Protein AF-A0A172M4H2-F1 (afdb_monomer)

Organism: Guillardia theta (NCBI:txid55529)

Mean predicted aligned error: 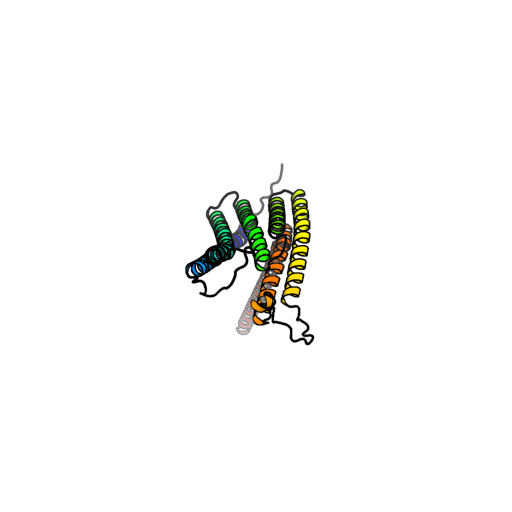14.87 Å

Structure (mmCIF, N/CA/C/O backbone):
data_AF-A0A172M4H2-F1
#
_entry.id   AF-A0A172M4H2-F1
#
loop_
_atom_site.group_PDB
_atom_site.id
_atom_site.type_symbol
_atom_site.label_atom_id
_atom_site.label_alt_id
_atom_site.label_comp_id
_atom_site.label_asym_id
_atom_site.label_entity_id
_atom_site.label_seq_id
_atom_site.pdbx_PDB_ins_c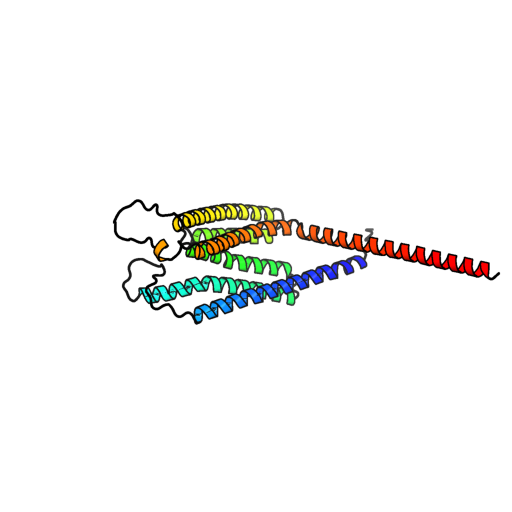ode
_atom_site.Cartn_x
_atom_site.Cartn_y
_atom_site.Cartn_z
_atom_site.occupancy
_atom_site.B_iso_or_equiv
_atom_site.auth_seq_id
_atom_site.auth_comp_id
_atom_site.auth_asym_id
_atom_sit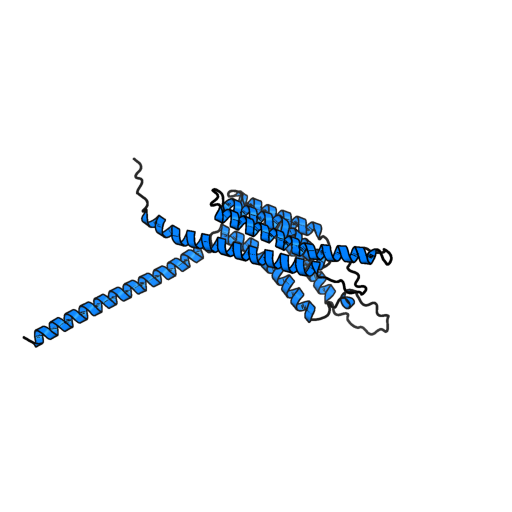e.auth_atom_id
_atom_site.pdbx_PDB_model_num
ATOM 1 N N . MET A 1 1 ? 15.667 17.097 -47.907 1.00 36.94 1 MET A N 1
ATOM 2 C CA . MET A 1 1 ? 16.831 16.235 -47.623 1.00 36.94 1 MET A CA 1
ATOM 3 C C . MET A 1 1 ? 17.040 16.240 -46.122 1.00 36.94 1 MET A C 1
ATOM 5 O O . MET A 1 1 ? 17.634 17.166 -45.594 1.00 36.94 1 MET A O 1
ATOM 9 N N . THR A 1 2 ? 16.422 15.289 -45.430 1.00 32.88 2 THR A N 1
ATOM 10 C CA . THR A 1 2 ? 16.612 15.057 -43.996 1.00 32.88 2 THR A CA 1
ATOM 11 C C . THR A 1 2 ? 17.397 13.764 -43.876 1.00 32.88 2 THR A C 1
ATOM 13 O O . THR A 1 2 ? 16.842 12.697 -44.134 1.00 32.88 2 THR A O 1
ATOM 16 N N . ASP A 1 3 ? 18.685 13.881 -43.561 1.00 29.41 3 ASP A N 1
ATOM 17 C CA . ASP A 1 3 ? 19.546 12.754 -43.206 1.00 29.41 3 ASP A CA 1
ATOM 18 C C . ASP A 1 3 ? 18.997 12.099 -41.936 1.00 29.41 3 ASP A C 1
ATOM 20 O O . ASP A 1 3 ? 19.230 12.553 -40.815 1.00 29.41 3 ASP A O 1
ATOM 24 N N . SER A 1 4 ? 18.219 11.034 -42.110 1.00 34.09 4 SER A N 1
ATOM 25 C CA . SER A 1 4 ? 17.961 10.066 -41.055 1.00 34.09 4 SER A CA 1
ATOM 26 C C . SER A 1 4 ? 19.176 9.151 -40.985 1.00 34.09 4 SER A C 1
ATOM 28 O O . SER A 1 4 ? 19.280 8.181 -41.740 1.00 34.09 4 SER A O 1
ATOM 30 N N . THR A 1 5 ? 20.112 9.468 -40.097 1.00 37.41 5 THR A N 1
ATOM 31 C CA . THR A 1 5 ? 21.121 8.496 -39.688 1.00 37.41 5 THR A CA 1
ATOM 32 C C . THR A 1 5 ? 20.400 7.254 -39.146 1.00 37.41 5 THR A C 1
ATOM 34 O O . THR A 1 5 ? 19.472 7.383 -38.339 1.00 37.41 5 THR A O 1
ATOM 37 N N . PRO A 1 6 ? 20.756 6.040 -39.596 1.00 37.47 6 PRO A N 1
ATOM 38 C CA . PRO A 1 6 ? 20.186 4.827 -39.039 1.00 37.47 6 PRO A CA 1
ATOM 39 C C . PRO A 1 6 ? 20.684 4.709 -37.598 1.00 37.47 6 PRO A C 1
ATOM 41 O O . PRO A 1 6 ? 21.869 4.512 -37.350 1.00 37.47 6 PRO A O 1
ATOM 44 N N . ILE A 1 7 ? 19.776 4.884 -36.639 1.00 41.38 7 ILE A N 1
ATOM 45 C CA . ILE A 1 7 ? 20.032 4.559 -35.237 1.00 41.38 7 ILE A CA 1
ATOM 46 C C . ILE A 1 7 ? 20.368 3.067 -35.194 1.00 41.38 7 ILE A C 1
ATOM 48 O O . ILE A 1 7 ? 19.537 2.237 -35.561 1.00 41.38 7 ILE A O 1
ATOM 52 N N . ASP A 1 8 ? 21.593 2.758 -34.771 1.00 35.53 8 ASP A N 1
ATOM 53 C CA . ASP A 1 8 ? 22.152 1.415 -34.641 1.00 35.53 8 ASP A CA 1
ATOM 54 C C . ASP A 1 8 ? 21.136 0.413 -34.068 1.00 35.53 8 ASP A C 1
ATOM 56 O O . ASP A 1 8 ? 20.828 0.401 -32.871 1.00 35.53 8 ASP A O 1
ATOM 60 N N . SER A 1 9 ? 20.672 -0.506 -34.914 1.00 41.62 9 SER A N 1
ATOM 61 C CA . SER A 1 9 ? 19.816 -1.647 -34.559 1.00 41.62 9 SER A CA 1
ATOM 62 C C . SER A 1 9 ? 20.431 -2.561 -33.485 1.00 41.62 9 SER A C 1
ATOM 64 O O . SER A 1 9 ? 19.730 -3.347 -32.849 1.00 41.62 9 SER A O 1
ATOM 66 N N . ASN A 1 10 ? 21.733 -2.423 -33.221 1.00 33.09 10 ASN A N 1
ATOM 67 C CA . ASN A 1 10 ? 22.456 -3.156 -32.183 1.00 33.09 10 ASN A CA 1
ATOM 68 C C . ASN A 1 10 ? 22.232 -2.597 -30.761 1.00 33.09 10 ASN A C 1
ATOM 70 O O . ASN A 1 10 ? 22.406 -3.328 -29.787 1.00 33.09 10 ASN A O 1
ATOM 74 N N . LEU A 1 11 ? 21.796 -1.339 -30.610 1.00 37.22 11 LEU A N 1
ATOM 75 C CA . LEU A 1 11 ? 21.497 -0.734 -29.301 1.00 37.22 11 LEU A CA 1
ATOM 76 C C . LEU A 1 11 ? 20.085 -1.080 -28.794 1.00 37.22 11 LEU A C 1
ATOM 78 O O . LEU A 1 11 ? 19.843 -1.084 -27.585 1.00 37.22 11 LEU A O 1
ATOM 82 N N . GLN A 1 12 ? 19.163 -1.439 -29.694 1.00 37.47 12 GLN A N 1
ATOM 83 C CA . GLN A 1 12 ? 17.835 -1.949 -29.330 1.00 37.47 12 GLN A CA 1
ATOM 84 C C . GLN A 1 12 ? 17.901 -3.353 -28.709 1.00 37.47 12 GLN A C 1
ATOM 86 O O . GLN A 1 12 ? 17.181 -3.618 -27.749 1.00 37.47 12 GLN A O 1
ATOM 91 N N . TYR A 1 13 ? 18.812 -4.214 -29.172 1.00 32.75 13 TYR A N 1
ATOM 92 C CA . TYR A 1 13 ? 18.968 -5.586 -28.666 1.00 32.75 13 TYR A CA 1
ATOM 93 C C . TYR A 1 13 ? 19.610 -5.691 -27.271 1.00 32.75 13 TYR A C 1
ATOM 95 O O . TYR A 1 13 ? 19.475 -6.713 -26.608 1.00 32.75 13 TYR A O 1
ATOM 103 N N . LEU A 1 14 ? 20.285 -4.643 -26.790 1.00 34.38 14 LEU A N 1
ATOM 104 C CA . LEU A 1 14 ? 20.822 -4.583 -25.420 1.00 34.38 14 LEU A CA 1
ATOM 105 C C . LEU A 1 14 ? 19.846 -3.946 -24.422 1.00 34.38 14 LEU A C 1
ATOM 107 O O . LEU A 1 14 ? 19.983 -4.137 -23.214 1.00 34.38 14 LEU A O 1
ATOM 111 N N . ARG A 1 15 ? 18.826 -3.230 -24.912 1.00 36.16 15 ARG A N 1
ATOM 112 C CA . ARG A 1 15 ? 17.746 -2.679 -24.081 1.00 36.16 15 ARG A CA 1
ATOM 113 C C . ARG A 1 15 ? 16.682 -3.729 -23.738 1.00 36.16 15 ARG A C 1
ATOM 115 O O . ARG A 1 15 ? 15.944 -3.540 -22.778 1.00 36.16 15 ARG A O 1
ATOM 122 N N . THR A 1 16 ? 16.618 -4.835 -24.477 1.00 50.53 16 THR A N 1
ATOM 123 C CA . THR A 1 16 ? 15.614 -5.893 -24.311 1.00 50.53 16 THR A CA 1
ATOM 124 C C . THR A 1 16 ? 15.850 -6.848 -23.135 1.00 50.53 16 THR A C 1
ATOM 126 O O . THR A 1 16 ? 14.874 -7.085 -22.432 1.00 50.53 16 THR A O 1
ATOM 129 N N . PRO A 1 17 ? 17.056 -7.351 -22.790 1.00 43.44 17 PRO A N 1
ATOM 130 C CA . PRO A 1 17 ? 17.179 -8.333 -21.710 1.00 43.44 17 PRO A CA 1
ATOM 131 C C . PRO A 1 17 ? 16.927 -7.735 -20.323 1.00 43.44 17 PRO A C 1
ATOM 133 O O . PRO A 1 17 ? 16.320 -8.396 -19.492 1.00 43.44 17 PRO A O 1
ATOM 136 N N . ILE A 1 18 ? 17.327 -6.482 -20.065 1.00 46.41 18 ILE A N 1
ATOM 137 C CA . ILE A 1 18 ? 17.091 -5.825 -18.765 1.00 46.41 18 ILE A CA 1
ATOM 138 C C . ILE A 1 18 ? 15.619 -5.444 -18.611 1.00 46.41 18 ILE A C 1
ATOM 140 O O . ILE A 1 18 ? 15.043 -5.671 -17.555 1.00 46.41 18 ILE A O 1
ATOM 144 N N . VAL A 1 19 ? 14.983 -4.913 -19.659 1.00 49.09 19 VAL A N 1
ATOM 145 C CA . VAL A 1 19 ? 13.551 -4.570 -19.624 1.00 49.09 19 VAL A CA 1
ATOM 146 C C . VAL A 1 19 ? 12.694 -5.834 -19.532 1.00 49.09 19 VAL A C 1
ATOM 148 O O . VAL A 1 19 ? 11.725 -5.865 -18.777 1.00 49.09 19 VAL A O 1
ATOM 151 N N . GLN A 1 20 ? 13.089 -6.910 -20.214 1.00 51.28 20 GLN A N 1
ATOM 152 C CA . GLN A 1 20 ? 12.420 -8.206 -20.136 1.00 51.28 20 GLN A CA 1
ATOM 153 C C . GLN A 1 20 ? 12.657 -8.889 -18.779 1.00 51.28 20 GLN A C 1
ATOM 155 O O . GLN A 1 20 ? 11.707 -9.412 -18.206 1.00 51.28 20 GLN A O 1
ATOM 160 N N . ALA A 1 21 ? 13.866 -8.813 -18.209 1.00 52.31 21 ALA A N 1
ATOM 161 C CA . ALA A 1 21 ? 14.168 -9.310 -16.862 1.00 52.31 21 ALA A CA 1
ATOM 162 C C . ALA A 1 21 ? 13.472 -8.495 -15.759 1.00 52.31 21 ALA A C 1
ATOM 164 O O . ALA A 1 21 ? 13.005 -9.058 -14.772 1.00 52.31 21 ALA A O 1
ATOM 165 N N . MET A 1 22 ? 13.349 -7.175 -15.925 1.00 56.06 22 MET A N 1
ATOM 166 C CA . MET A 1 22 ? 12.541 -6.344 -15.033 1.00 56.06 22 MET A CA 1
ATOM 167 C C . MET A 1 22 ? 11.061 -6.711 -15.159 1.00 56.06 22 MET A C 1
ATOM 169 O O . MET A 1 22 ? 10.402 -6.873 -14.137 1.00 56.06 22 MET A O 1
ATOM 173 N N . GLY A 1 23 ? 10.548 -6.921 -16.375 1.00 61.38 23 GLY A N 1
ATOM 174 C CA . GLY A 1 23 ? 9.169 -7.358 -16.610 1.00 61.38 23 GLY A CA 1
ATOM 175 C C . GLY A 1 23 ? 8.843 -8.712 -15.969 1.00 61.38 23 GLY A C 1
ATOM 176 O O . GLY A 1 23 ? 7.803 -8.854 -15.321 1.00 61.38 23 GLY A O 1
ATOM 177 N N . THR A 1 24 ? 9.746 -9.695 -16.067 1.00 65.50 24 THR A N 1
ATOM 178 C CA . THR A 1 24 ? 9.568 -10.999 -15.404 1.00 65.50 24 THR A CA 1
ATOM 179 C C . THR A 1 24 ? 9.701 -10.902 -13.885 1.00 65.50 24 THR A C 1
ATOM 181 O O . THR A 1 24 ? 8.924 -11.537 -13.173 1.00 65.50 24 THR A O 1
ATOM 184 N N . MET A 1 25 ? 10.608 -10.065 -13.370 1.00 67.44 25 MET A N 1
ATOM 185 C CA . MET A 1 25 ? 10.742 -9.808 -11.932 1.00 67.44 25 MET A CA 1
ATOM 186 C C . MET A 1 25 ? 9.502 -9.113 -11.349 1.00 67.44 25 MET A C 1
ATOM 188 O O . MET A 1 25 ? 9.025 -9.512 -10.289 1.00 67.44 25 MET A O 1
ATOM 192 N N . LEU A 1 26 ? 8.953 -8.114 -12.044 1.00 72.50 26 LEU A N 1
ATOM 193 C CA . LEU A 1 26 ? 7.715 -7.421 -11.669 1.00 72.50 26 LEU A CA 1
ATOM 194 C C . LEU A 1 26 ? 6.539 -8.402 -11.592 1.00 72.50 26 LEU A C 1
ATOM 196 O O . LEU A 1 26 ? 5.848 -8.460 -10.577 1.00 72.50 26 LEU A O 1
ATOM 200 N N . THR A 1 27 ? 6.399 -9.257 -12.605 1.00 78.50 27 THR A N 1
ATOM 201 C CA . THR A 1 27 ? 5.354 -10.290 -12.633 1.00 78.50 27 THR A CA 1
ATOM 202 C C . THR A 1 27 ? 5.526 -11.303 -11.491 1.00 78.50 27 THR A C 1
ATOM 204 O O . THR A 1 27 ? 4.549 -11.701 -10.858 1.00 78.50 27 THR A O 1
ATOM 207 N N . ALA 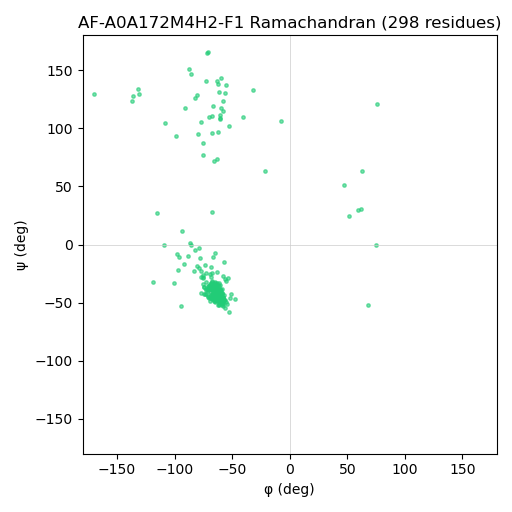A 1 28 ? 6.763 -11.709 -11.184 1.00 80.00 28 ALA A N 1
ATOM 208 C CA . ALA A 1 28 ? 7.049 -12.617 -10.073 1.00 80.00 28 ALA A CA 1
ATOM 209 C C . ALA A 1 28 ? 6.715 -11.992 -8.706 1.00 80.00 28 ALA A C 1
ATOM 211 O O . ALA A 1 28 ? 6.163 -12.670 -7.839 1.00 80.00 28 ALA A O 1
ATOM 212 N N . LEU A 1 29 ? 7.002 -10.700 -8.514 1.00 82.56 29 LEU A N 1
ATOM 213 C CA . LEU A 1 29 ? 6.635 -9.973 -7.296 1.00 82.56 29 LEU A CA 1
ATOM 214 C C . LEU A 1 29 ? 5.115 -9.879 -7.124 1.00 82.56 29 LEU A C 1
ATOM 216 O O . LEU A 1 29 ? 4.622 -10.065 -6.010 1.00 82.56 29 LEU A O 1
ATOM 220 N N . ASP A 1 30 ? 4.369 -9.659 -8.208 1.00 85.56 30 ASP A N 1
ATOM 221 C CA . ASP A 1 30 ? 2.908 -9.624 -8.147 1.00 85.56 30 ASP A CA 1
ATOM 222 C C . ASP A 1 30 ? 2.305 -11.000 -7.807 1.00 85.56 30 ASP A C 1
ATOM 224 O O . ASP A 1 30 ? 1.360 -11.075 -7.017 1.00 85.56 30 ASP A O 1
ATOM 228 N N . TRP A 1 31 ? 2.895 -12.098 -8.297 1.00 87.25 31 TRP A N 1
ATOM 229 C CA . TRP A 1 31 ? 2.532 -13.461 -7.880 1.00 87.25 31 TRP A CA 1
ATOM 230 C C . TRP A 1 31 ? 2.774 -13.707 -6.390 1.00 87.25 31 TRP A C 1
ATOM 232 O O . TRP A 1 31 ? 1.912 -14.267 -5.708 1.00 87.25 31 TRP A O 1
ATOM 242 N N . VAL A 1 32 ? 3.926 -13.277 -5.869 1.00 89.62 32 VAL A N 1
ATOM 243 C CA . VAL A 1 32 ? 4.230 -13.375 -4.433 1.00 89.62 32 VAL A CA 1
ATOM 244 C C . VAL A 1 32 ? 3.209 -12.577 -3.621 1.00 89.62 32 VAL A C 1
ATOM 246 O O . VAL A 1 32 ? 2.697 -13.088 -2.624 1.00 89.62 32 VAL A O 1
ATOM 249 N N . GLY A 1 33 ? 2.858 -11.368 -4.071 1.00 86.69 33 GLY A N 1
ATOM 250 C CA . GLY A 1 33 ? 1.813 -10.544 -3.463 1.00 86.69 33 GLY A CA 1
ATOM 251 C C . GLY A 1 33 ? 0.455 -11.250 -3.430 1.00 86.69 33 GLY A C 1
ATOM 252 O O . GLY A 1 33 ? -0.163 -11.342 -2.367 1.00 86.69 33 GLY A O 1
ATOM 253 N N . PHE A 1 34 ? 0.025 -11.819 -4.559 1.00 90.75 34 PHE A N 1
ATOM 254 C CA . PHE A 1 34 ? -1.224 -12.576 -4.661 1.00 90.75 34 PHE A CA 1
ATOM 255 C C . PHE A 1 34 ? -1.266 -13.773 -3.702 1.00 90.75 34 PHE A C 1
ATOM 257 O O . PHE A 1 34 ? -2.237 -13.923 -2.955 1.00 90.75 34 PHE A O 1
ATOM 264 N N . ILE A 1 35 ? -0.220 -14.607 -3.693 1.00 91.44 35 ILE A N 1
ATOM 265 C CA . ILE A 1 35 ? -0.148 -15.806 -2.844 1.00 91.44 35 ILE A CA 1
ATOM 266 C C . ILE A 1 35 ? -0.138 -15.412 -1.366 1.00 91.44 35 ILE A C 1
ATOM 268 O O . ILE A 1 35 ? -0.880 -15.994 -0.573 1.00 91.44 35 ILE A O 1
ATOM 272 N N . ALA A 1 36 ? 0.663 -14.411 -0.991 1.00 91.19 36 ALA A N 1
ATOM 273 C CA . ALA A 1 36 ? 0.765 -13.961 0.391 1.00 91.19 36 ALA A CA 1
ATOM 274 C C . ALA A 1 36 ? -0.579 -13.434 0.914 1.00 91.19 36 ALA A C 1
ATOM 276 O O . ALA A 1 36 ? -1.026 -13.863 1.976 1.00 91.19 36 ALA A O 1
ATOM 277 N N . LEU A 1 37 ? -1.246 -12.556 0.158 1.00 90.44 37 LEU A N 1
ATOM 278 C CA . LEU A 1 37 ? -2.495 -11.912 0.582 1.00 90.44 37 LEU A CA 1
ATOM 279 C C . LEU A 1 37 ? -3.703 -12.854 0.522 1.00 90.44 37 LEU A C 1
ATOM 281 O O . LEU A 1 37 ? -4.560 -12.833 1.405 1.00 90.44 37 LEU A O 1
ATOM 285 N N . SER A 1 38 ? -3.757 -13.738 -0.473 1.00 87.31 38 SER A N 1
ATOM 286 C CA . SER A 1 38 ? -4.803 -14.765 -0.541 1.00 87.31 38 SER A CA 1
ATOM 287 C C . SER A 1 38 ? -4.616 -15.815 0.555 1.00 87.31 38 SER A C 1
ATOM 289 O O . SER A 1 38 ? -5.586 -16.248 1.177 1.00 87.31 38 SER A O 1
ATOM 291 N N . GLY A 1 39 ? -3.367 -16.187 0.853 1.00 88.62 39 GLY A N 1
ATOM 292 C CA . GLY A 1 39 ? -3.026 -17.095 1.945 1.00 88.62 39 GLY A CA 1
ATOM 293 C C . GLY A 1 39 ? -3.359 -16.517 3.323 1.00 88.62 39 GLY A C 1
ATOM 294 O O . GLY A 1 39 ? -3.934 -17.219 4.163 1.00 88.62 39 GLY A O 1
ATOM 295 N N . THR A 1 40 ? -3.071 -15.232 3.565 1.00 88.44 40 THR A N 1
ATOM 296 C CA . THR A 1 40 ? -3.485 -14.557 4.807 1.00 88.44 40 THR A CA 1
ATOM 297 C C . THR A 1 40 ? -5.003 -14.442 4.896 1.00 88.44 40 THR A C 1
ATOM 299 O O . THR A 1 40 ? -5.551 -14.742 5.957 1.00 88.44 40 THR A O 1
ATOM 302 N N . ALA A 1 41 ? -5.698 -14.104 3.804 1.00 88.06 41 ALA A N 1
ATOM 303 C CA . ALA A 1 41 ? -7.161 -14.083 3.763 1.00 88.06 41 ALA A CA 1
ATOM 304 C C . ALA A 1 41 ? -7.762 -15.458 4.100 1.00 88.06 41 ALA A C 1
ATOM 306 O O . ALA A 1 41 ? -8.635 -15.542 4.961 1.00 88.06 41 ALA A O 1
ATOM 307 N N . ALA A 1 42 ? -7.250 -16.541 3.505 1.00 87.69 42 ALA A N 1
ATOM 308 C CA . ALA A 1 42 ? -7.692 -17.908 3.788 1.00 87.69 42 ALA A CA 1
ATOM 309 C C . ALA A 1 42 ? -7.427 -18.314 5.248 1.00 87.69 42 ALA A C 1
ATOM 311 O O . ALA A 1 42 ? -8.287 -18.908 5.899 1.00 87.69 42 ALA A O 1
ATOM 312 N N . THR A 1 43 ? -6.269 -17.937 5.797 1.00 86.75 43 THR A N 1
ATOM 313 C CA . THR A 1 43 ? -5.921 -18.203 7.202 1.00 86.75 43 THR A CA 1
ATOM 314 C C . THR A 1 43 ? -6.846 -17.451 8.161 1.00 86.75 43 THR A C 1
ATOM 316 O O . THR A 1 43 ? -7.298 -18.012 9.162 1.00 86.75 43 THR A O 1
ATOM 319 N N . LEU A 1 44 ? -7.149 -16.184 7.866 1.00 83.56 44 LEU A N 1
ATOM 320 C CA . LEU A 1 44 ? -8.090 -15.375 8.641 1.00 83.56 44 LEU A CA 1
ATOM 321 C C . LEU A 1 44 ? -9.512 -15.931 8.538 1.00 83.56 44 LEU A C 1
ATOM 323 O O . LEU A 1 44 ? -10.178 -16.059 9.564 1.00 83.56 44 LEU A O 1
ATOM 327 N N . ALA A 1 45 ? -9.944 -16.324 7.338 1.00 82.69 45 ALA A N 1
ATOM 328 C CA . ALA A 1 45 ? -11.241 -16.949 7.103 1.00 82.69 45 ALA A CA 1
ATOM 329 C C . ALA A 1 45 ? -11.376 -18.223 7.937 1.00 82.69 45 ALA A C 1
ATOM 331 O O . ALA A 1 45 ? -12.317 -18.352 8.715 1.00 82.69 45 ALA A O 1
ATOM 332 N N . TYR A 1 46 ? -10.389 -19.120 7.849 1.00 83.88 46 TYR A N 1
ATOM 333 C CA . TYR A 1 46 ? -10.355 -20.349 8.632 1.00 83.88 46 TYR A CA 1
ATOM 334 C C . TYR A 1 46 ? -10.470 -20.056 10.131 1.00 83.88 46 TYR A C 1
ATOM 336 O O . TYR A 1 46 ? -11.352 -20.600 10.788 1.00 83.88 46 TYR A O 1
ATOM 344 N N . ARG A 1 47 ? -9.667 -19.120 10.658 1.00 78.94 47 ARG A N 1
ATOM 345 C CA . ARG A 1 47 ? -9.734 -18.724 12.074 1.00 78.94 47 ARG A CA 1
ATOM 346 C C . ARG A 1 47 ? -11.101 -18.171 12.475 1.00 78.94 47 ARG A C 1
ATOM 348 O O . ARG A 1 47 ? -11.554 -18.480 13.571 1.00 78.94 47 ARG A O 1
ATOM 355 N N . LEU A 1 48 ? -11.749 -17.378 11.621 1.00 74.94 48 LEU A N 1
ATOM 356 C CA . LEU A 1 48 ? -13.084 -16.819 11.871 1.00 74.94 48 LEU A CA 1
ATOM 357 C C . LEU A 1 48 ? -14.181 -17.894 11.841 1.00 74.94 48 LEU A C 1
ATOM 359 O O . LEU A 1 48 ? -15.119 -17.836 12.642 1.00 74.94 48 LEU A O 1
ATOM 363 N N . PHE A 1 49 ? -14.056 -18.887 10.957 1.00 73.56 49 PHE A N 1
ATOM 364 C CA . PHE A 1 49 ? -14.985 -20.014 10.870 1.00 73.56 49 PHE A CA 1
ATOM 365 C C . PHE A 1 49 ? -14.828 -20.990 12.039 1.00 73.56 49 PHE A C 1
ATOM 367 O O . PHE A 1 49 ? -15.834 -21.455 12.571 1.00 73.56 49 PHE A O 1
ATOM 374 N N . THR A 1 50 ? -13.597 -21.254 12.485 1.00 75.12 50 THR A N 1
ATOM 375 C CA . THR A 1 50 ? -13.314 -22.150 13.618 1.00 75.12 50 THR A CA 1
ATOM 376 C C . THR A 1 50 ? -13.383 -21.458 14.980 1.00 75.12 50 THR A C 1
ATOM 378 O O . THR A 1 50 ? -13.130 -22.094 16.003 1.00 75.12 50 THR A O 1
ATOM 381 N N . PHE A 1 51 ? -13.673 -20.153 15.028 1.00 67.19 51 PHE A N 1
ATOM 382 C CA . PHE A 1 51 ? -13.739 -19.414 16.283 1.00 67.19 51 PHE A CA 1
ATOM 383 C C . PHE A 1 51 ? -14.962 -19.840 17.100 1.00 67.19 51 PHE A C 1
ATOM 385 O O . PHE A 1 51 ? -16.103 -19.510 16.765 1.00 67.19 51 PHE A O 1
ATOM 392 N N . VAL A 1 52 ? -14.707 -20.533 18.208 1.00 59.53 52 VAL A N 1
ATOM 393 C CA . VAL A 1 52 ? -15.695 -20.776 19.260 1.00 59.53 52 VAL A CA 1
ATOM 394 C C . VAL A 1 52 ? -15.565 -19.635 20.272 1.00 59.53 52 VAL A C 1
ATOM 396 O O . VAL A 1 52 ? -14.487 -19.478 20.853 1.00 59.53 52 VAL A O 1
ATOM 399 N N . PRO A 1 53 ? -16.604 -18.803 20.477 1.00 56.31 53 PRO A N 1
ATOM 400 C CA . PRO A 1 53 ? -16.517 -17.714 21.439 1.00 56.31 53 PRO A CA 1
ATOM 401 C C . PRO A 1 53 ? -16.288 -18.281 22.849 1.00 56.31 53 PRO A C 1
ATOM 403 O O . PRO A 1 53 ? -16.910 -19.282 23.212 1.00 56.31 53 PRO A O 1
ATOM 406 N N . PRO A 1 54 ? -15.410 -17.670 23.665 1.00 52.06 54 PRO A N 1
ATOM 407 C CA . PRO A 1 54 ? -15.276 -18.067 25.057 1.00 52.06 54 PRO A CA 1
ATOM 408 C C . PRO A 1 54 ? -16.613 -17.849 25.778 1.00 52.06 54 PRO A C 1
ATOM 410 O O . PRO A 1 54 ? -17.216 -16.785 25.672 1.00 52.06 54 PRO A O 1
ATOM 413 N N . ASN A 1 55 ? -17.061 -18.868 26.517 1.00 45.69 55 ASN A N 1
ATOM 414 C CA . ASN A 1 55 ? -18.326 -18.927 27.268 1.00 45.69 55 ASN A CA 1
ATOM 415 C C . ASN A 1 55 ? -18.395 -17.958 28.474 1.00 45.69 55 ASN A C 1
ATOM 417 O O . ASN A 1 55 ? -19.066 -18.235 29.466 1.00 45.69 55 ASN A O 1
ATOM 421 N N . SER A 1 56 ? -17.688 -16.832 28.438 1.00 42.06 56 SER A N 1
ATOM 422 C CA . SER A 1 56 ? -17.655 -15.872 29.535 1.00 42.06 56 SER A CA 1
ATOM 423 C C . SER A 1 56 ? -17.773 -14.439 29.033 1.00 42.06 56 SER A C 1
ATOM 425 O O . SER A 1 56 ? -17.035 -14.008 28.154 1.00 42.06 56 SER A O 1
ATOM 427 N N . ASP A 1 57 ? -18.731 -13.735 29.636 1.00 39.81 57 ASP A N 1
ATOM 428 C CA . ASP A 1 57 ? -19.037 -12.299 29.678 1.00 39.81 57 ASP A CA 1
ATOM 429 C C . ASP A 1 57 ? -17.893 -11.310 29.358 1.00 39.81 57 ASP A C 1
ATOM 431 O O . ASP A 1 57 ? -17.512 -10.462 30.175 1.00 39.81 57 ASP A O 1
ATOM 435 N N . VAL A 1 58 ? -17.362 -11.342 28.140 1.00 42.28 58 VAL A N 1
ATOM 436 C CA . VAL A 1 58 ? -16.528 -10.272 27.599 1.00 42.28 58 VAL A CA 1
ATOM 437 C C . VAL A 1 58 ? -17.425 -9.421 26.710 1.00 42.28 58 VAL A C 1
ATOM 439 O O . VAL A 1 58 ? -17.634 -9.712 25.536 1.00 42.28 58 VAL A O 1
ATOM 442 N N . LEU A 1 59 ? -17.993 -8.367 27.309 1.00 39.00 59 LEU A N 1
ATOM 443 C CA . LEU A 1 59 ? -18.653 -7.276 26.591 1.00 39.00 59 LEU A CA 1
ATOM 444 C C . LEU A 1 59 ? -17.689 -6.721 25.531 1.00 39.00 59 LEU A C 1
ATOM 446 O O . LEU A 1 59 ? -16.794 -5.933 25.851 1.00 39.00 59 LEU A O 1
ATOM 450 N N . TYR A 1 60 ? -17.890 -7.092 24.268 1.00 41.31 60 TYR A N 1
ATOM 451 C CA . TYR A 1 60 ? -17.326 -6.340 23.157 1.00 41.31 60 TYR A CA 1
ATOM 452 C C . TYR A 1 60 ? -18.245 -5.156 22.857 1.00 41.31 60 TYR A C 1
ATOM 454 O O . TYR A 1 60 ? -19.462 -5.268 22.741 1.00 41.31 60 TYR A O 1
ATOM 462 N N . PHE A 1 61 ? -17.623 -3.985 22.865 1.00 41.91 61 PHE A N 1
ATOM 463 C CA . PHE A 1 61 ? -18.232 -2.667 22.926 1.00 41.91 61 PHE A CA 1
ATOM 464 C C . PHE A 1 61 ? -19.026 -2.314 21.660 1.00 41.91 61 PHE A C 1
ATOM 466 O O . PHE A 1 61 ? -18.485 -1.741 20.720 1.00 41.91 61 PHE A O 1
ATOM 473 N N . PHE A 1 62 ? -20.335 -2.538 21.700 1.00 35.75 62 PHE A N 1
ATOM 474 C CA . PHE A 1 62 ? -21.319 -1.705 21.014 1.00 35.75 62 PHE A CA 1
ATOM 475 C C . PHE A 1 62 ? -22.499 -1.478 21.962 1.00 35.75 62 PHE A C 1
ATOM 477 O O . PHE A 1 62 ? -23.101 -2.432 22.437 1.00 35.75 62 PHE A O 1
ATOM 484 N N . GLY A 1 63 ? -22.814 -0.207 22.226 1.00 34.97 63 GLY A N 1
ATOM 485 C CA . GLY A 1 63 ? -24.139 0.222 22.685 1.00 34.97 63 GLY A CA 1
ATOM 486 C C . GLY A 1 63 ? -24.501 -0.064 24.146 1.00 34.97 63 GLY A C 1
ATOM 487 O O . GLY A 1 63 ? -24.568 -1.196 24.610 1.00 34.97 63 GLY A O 1
ATOM 488 N N . SER A 1 64 ? -24.797 1.009 24.873 1.00 38.16 64 SER A N 1
ATOM 489 C CA . SER A 1 64 ? -25.395 0.993 26.203 1.00 38.16 64 SER A CA 1
ATOM 490 C C . SER A 1 64 ? -26.765 0.306 26.231 1.00 38.16 64 SER A C 1
ATOM 492 O O . SER A 1 64 ? -27.597 0.562 25.367 1.00 38.16 64 SER A O 1
ATOM 494 N N . SER A 1 65 ? -27.033 -0.417 27.322 1.00 40.28 65 SER A N 1
ATOM 495 C CA . SER A 1 65 ? -28.378 -0.697 27.841 1.00 40.28 65 SER A CA 1
ATOM 496 C C . SER A 1 65 ? -29.317 -1.512 26.937 1.00 40.28 65 SER A C 1
ATOM 498 O O . SER A 1 65 ? -30.404 -1.053 26.601 1.00 40.28 65 SER A O 1
ATOM 500 N N . LEU A 1 66 ? -28.963 -2.764 26.635 1.00 44.53 66 LEU A N 1
ATOM 501 C CA . LEU A 1 66 ? -29.967 -3.784 26.3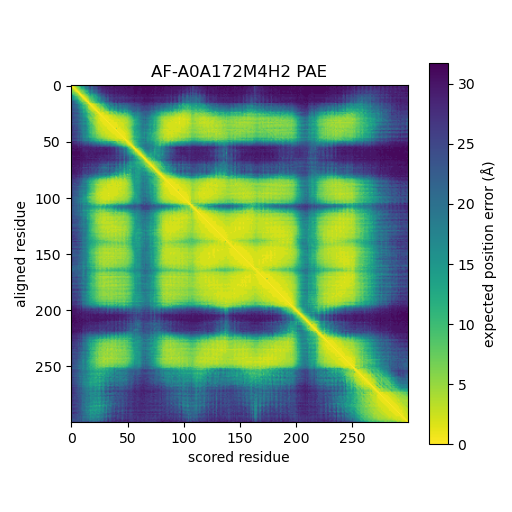13 1.00 44.53 66 LEU A CA 1
ATOM 502 C C . LEU A 1 66 ? -29.710 -5.068 27.104 1.00 44.53 66 LEU A C 1
ATOM 504 O O . LEU A 1 66 ? -28.587 -5.543 27.231 1.00 44.53 66 LEU A O 1
ATOM 508 N N . THR A 1 67 ? -30.781 -5.600 27.674 1.00 43.78 67 THR A N 1
ATOM 509 C CA . THR A 1 67 ? -30.824 -6.685 28.650 1.00 43.78 67 THR A CA 1
ATOM 510 C C . THR A 1 67 ? -30.365 -8.043 28.088 1.00 43.78 67 THR A C 1
ATOM 512 O O . THR A 1 67 ? -30.978 -8.629 27.199 1.00 43.78 67 THR A O 1
ATOM 515 N N . GLY A 1 68 ? -29.297 -8.582 28.686 1.00 48.78 68 GLY A N 1
ATOM 516 C CA . GLY A 1 68 ? -29.084 -9.992 29.062 1.00 48.78 68 GLY A CA 1
ATOM 517 C C . GLY A 1 68 ? -28.907 -11.070 27.983 1.00 48.78 68 GLY A C 1
ATOM 518 O O . GLY A 1 68 ? -27.954 -11.835 28.062 1.00 48.78 68 GLY A O 1
ATOM 519 N N . LYS A 1 69 ? -29.800 -11.183 26.993 1.00 44.50 69 LYS A N 1
ATOM 520 C CA . LYS A 1 69 ? -29.771 -12.281 25.994 1.00 44.50 69 LYS A CA 1
ATOM 521 C C . LYS A 1 69 ? -29.582 -11.803 24.558 1.00 44.50 69 LYS A C 1
ATOM 523 O O . LYS A 1 69 ? -28.910 -12.466 23.777 1.00 44.50 69 LYS A O 1
ATOM 528 N N . MET A 1 70 ? -30.091 -10.619 24.225 1.00 43.66 70 MET A N 1
ATOM 529 C CA . MET A 1 70 ? -29.919 -10.026 22.894 1.00 43.66 70 MET A CA 1
ATOM 530 C C . MET A 1 70 ? -28.515 -9.419 22.711 1.00 43.66 70 MET A C 1
ATOM 532 O O . MET A 1 70 ? -28.006 -9.340 21.597 1.00 43.66 70 MET A O 1
ATOM 536 N N . GLN A 1 71 ? -27.845 -9.073 23.817 1.00 44.75 71 GLN A N 1
ATOM 537 C CA . GLN A 1 71 ? -26.486 -8.532 23.812 1.00 44.75 71 GLN A CA 1
ATOM 538 C C . GLN A 1 71 ? -25.435 -9.583 23.425 1.00 44.75 71 GLN A C 1
ATOM 540 O O . GLN A 1 71 ? -24.508 -9.250 22.700 1.00 44.75 71 GLN A O 1
ATOM 545 N N . ALA A 1 72 ? -25.598 -10.853 23.818 1.00 47.03 72 ALA A N 1
ATOM 546 C CA . ALA A 1 72 ? -24.667 -11.926 23.451 1.00 47.03 72 ALA A CA 1
ATOM 547 C C . ALA A 1 72 ? -24.677 -12.214 21.938 1.00 47.03 72 ALA A C 1
ATOM 549 O O . ALA A 1 72 ? -23.616 -12.350 21.333 1.00 47.03 72 ALA A O 1
ATOM 550 N N . LEU A 1 73 ? -25.863 -12.223 21.315 1.00 42.41 73 LEU A N 1
ATOM 551 C CA . LEU A 1 73 ? -26.009 -12.424 19.871 1.00 42.41 73 LEU A CA 1
ATOM 552 C C . LEU A 1 73 ? -25.414 -11.246 19.076 1.00 42.41 73 LEU A C 1
ATOM 554 O O . LEU A 1 73 ? -24.636 -11.473 18.155 1.00 42.41 73 LEU A O 1
ATOM 558 N N . ILE A 1 74 ? -25.705 -10.000 19.483 1.00 48.41 74 ILE A N 1
ATOM 559 C CA . ILE A 1 74 ? -25.183 -8.780 18.837 1.00 48.41 74 ILE A CA 1
ATOM 560 C C . ILE A 1 74 ? -23.659 -8.665 18.999 1.00 48.41 74 ILE A C 1
ATOM 562 O O . ILE A 1 74 ? -22.964 -8.292 18.055 1.00 48.41 74 ILE A O 1
ATOM 566 N N . VAL A 1 75 ? -23.125 -9.030 20.169 1.00 48.34 75 VAL A N 1
ATOM 567 C CA . VAL A 1 75 ? -21.678 -9.097 20.436 1.00 48.34 75 VAL A CA 1
ATOM 568 C C . VAL A 1 75 ? -21.002 -10.137 19.539 1.00 48.34 75 VAL A C 1
ATOM 570 O O . VAL A 1 75 ? -19.920 -9.879 19.012 1.00 48.34 75 VAL A O 1
ATOM 573 N N . GLN A 1 76 ? -21.648 -11.282 19.307 1.00 43.84 76 GLN A N 1
ATOM 574 C CA . GLN A 1 76 ? -21.119 -12.343 18.452 1.00 43.84 76 GLN A CA 1
ATOM 575 C C . GLN A 1 76 ? -21.124 -11.953 16.962 1.00 43.84 76 GLN A C 1
ATOM 577 O O . GLN A 1 76 ? -20.148 -12.238 16.263 1.00 43.84 76 GLN A O 1
ATOM 582 N N . THR A 1 77 ? -22.158 -11.250 16.480 1.00 45.56 77 THR A N 1
ATOM 583 C CA . THR A 1 77 ? -22.177 -10.670 15.122 1.00 45.56 77 THR A CA 1
ATOM 584 C C . THR A 1 77 ? -21.181 -9.522 14.968 1.00 45.56 77 THR A C 1
ATOM 586 O O . THR A 1 77 ? -20.416 -9.527 14.011 1.00 45.56 77 THR A O 1
ATOM 589 N N . GLY A 1 78 ? -21.082 -8.606 15.937 1.00 47.81 78 GLY A N 1
ATOM 590 C CA . GLY A 1 78 ? -20.163 -7.464 15.868 1.00 47.81 78 GLY A CA 1
ATOM 591 C C . GLY A 1 78 ? -18.680 -7.853 15.949 1.00 47.81 78 GLY A C 1
ATOM 592 O O . GLY A 1 78 ? -17.845 -7.240 15.287 1.00 47.81 78 GLY A O 1
ATOM 593 N N . TYR A 1 79 ? -18.332 -8.898 16.712 1.00 50.03 79 TYR A N 1
ATOM 594 C CA . TYR A 1 79 ? -16.956 -9.411 16.775 1.00 50.03 79 TYR A CA 1
ATOM 595 C C . TYR A 1 79 ? -16.550 -10.123 15.479 1.00 50.03 79 TYR A C 1
ATOM 597 O O . TYR A 1 79 ? -15.425 -9.955 15.001 1.00 50.03 79 TYR A O 1
ATOM 605 N N . ARG A 1 80 ? -17.481 -10.874 14.872 1.00 55.38 80 ARG A N 1
ATOM 606 C CA . ARG A 1 80 ? -17.284 -11.448 13.537 1.00 55.38 80 ARG A CA 1
ATOM 607 C C . ARG A 1 80 ? -17.121 -10.348 12.492 1.00 55.38 80 ARG A C 1
ATOM 609 O O . ARG A 1 80 ? -16.158 -10.397 11.742 1.00 55.38 80 ARG A O 1
ATOM 616 N N . GLU A 1 81 ? -17.971 -9.325 12.491 1.00 58.03 81 GLU A N 1
ATOM 617 C CA . GLU A 1 81 ? -17.884 -8.202 11.547 1.00 58.03 81 GLU A CA 1
ATOM 618 C C . GLU A 1 81 ? -16.581 -7.399 11.680 1.00 58.03 81 GLU A C 1
ATOM 620 O O . GLU A 1 81 ? -15.963 -7.078 10.665 1.00 58.03 81 GLU A O 1
ATOM 625 N N . HIS A 1 82 ? -16.096 -7.149 12.902 1.00 59.53 82 HIS A N 1
ATOM 626 C CA . HIS A 1 82 ? -14.801 -6.491 13.105 1.00 59.53 82 HIS A CA 1
ATOM 627 C C . HIS A 1 82 ? -13.629 -7.318 12.557 1.00 59.53 82 HIS A C 1
ATOM 629 O O . HIS A 1 82 ? -12.748 -6.774 11.895 1.00 59.53 82 HIS A O 1
ATOM 635 N N . GLY A 1 83 ? -13.635 -8.637 12.773 1.00 64.00 83 GLY A N 1
ATOM 636 C CA . GLY A 1 83 ? -12.621 -9.535 12.212 1.00 64.00 83 GLY A CA 1
ATOM 637 C C . GLY A 1 83 ? -12.688 -9.667 10.684 1.00 64.00 83 GLY A C 1
ATOM 638 O O . GLY A 1 83 ? -11.671 -9.937 10.042 1.00 64.00 83 GLY A O 1
ATOM 639 N N . MET A 1 84 ? -13.860 -9.426 10.089 1.00 74.38 84 MET A N 1
ATOM 640 C CA . MET A 1 84 ? -14.063 -9.494 8.641 1.00 74.38 84 MET A CA 1
ATOM 641 C C . MET A 1 84 ? -13.421 -8.323 7.890 1.00 74.38 84 MET A C 1
ATOM 643 O O . MET A 1 84 ? -13.060 -8.501 6.731 1.00 74.38 84 MET A O 1
ATOM 647 N N . ILE A 1 85 ? -13.199 -7.158 8.517 1.00 81.44 85 ILE A N 1
ATOM 648 C CA . ILE A 1 85 ? -12.564 -6.007 7.841 1.00 81.44 85 ILE A CA 1
ATOM 649 C C . ILE A 1 85 ? -11.153 -6.369 7.362 1.00 81.44 85 ILE A C 1
ATOM 651 O O . ILE A 1 85 ? -10.818 -6.160 6.196 1.00 81.44 85 ILE A O 1
ATOM 655 N N . SER A 1 86 ? -10.346 -6.989 8.227 1.00 81.38 86 SER A N 1
ATOM 656 C CA . SER A 1 86 ? -9.006 -7.468 7.862 1.00 81.38 86 SER A CA 1
ATOM 657 C C . SER A 1 86 ? -9.045 -8.547 6.771 1.00 81.38 86 SER A C 1
ATOM 659 O O . SER A 1 86 ? -8.160 -8.593 5.916 1.00 81.38 86 SER A O 1
ATOM 661 N N . LEU A 1 87 ? -10.071 -9.404 6.764 1.00 84.25 87 LEU A N 1
ATOM 662 C CA . LEU A 1 87 ? -10.274 -10.393 5.703 1.00 84.25 87 LEU A CA 1
ATOM 663 C C . LEU A 1 87 ? -10.601 -9.718 4.367 1.00 84.25 87 LEU A C 1
ATOM 665 O O . LEU A 1 87 ? -9.969 -10.042 3.365 1.00 84.25 87 LEU A O 1
ATOM 669 N N . TYR A 1 88 ? -11.524 -8.751 4.354 1.00 86.75 88 TYR A N 1
ATOM 670 C CA . TYR A 1 88 ? -11.886 -8.007 3.148 1.00 86.75 88 TYR A CA 1
ATOM 671 C C . TYR A 1 88 ? -10.696 -7.247 2.576 1.00 86.75 88 TYR A C 1
ATOM 673 O O . TYR A 1 88 ? -10.470 -7.308 1.372 1.00 86.75 88 TYR A O 1
ATOM 681 N N . VAL A 1 89 ? -9.898 -6.593 3.423 1.00 89.31 89 VAL A N 1
ATOM 682 C CA . VAL A 1 89 ? -8.689 -5.890 2.981 1.00 89.31 89 VAL A CA 1
ATOM 683 C C . VAL A 1 89 ? -7.722 -6.840 2.271 1.00 89.31 89 VAL A C 1
ATOM 685 O O . VAL A 1 89 ? -7.282 -6.541 1.164 1.00 89.31 89 VAL A O 1
ATOM 688 N N . ASN A 1 90 ? -7.423 -8.001 2.865 1.00 88.75 90 ASN A N 1
ATOM 689 C CA . ASN A 1 90 ? -6.518 -8.975 2.247 1.00 88.75 90 ASN A CA 1
ATOM 690 C C . ASN A 1 90 ? -7.106 -9.581 0.964 1.00 88.75 90 ASN A C 1
ATOM 692 O O . ASN A 1 90 ? -6.375 -9.785 -0.002 1.00 88.75 90 ASN A O 1
ATOM 696 N N . LEU A 1 91 ? -8.416 -9.838 0.933 1.00 88.69 91 LEU A N 1
ATOM 697 C CA . LEU A 1 91 ? -9.091 -10.388 -0.240 1.00 88.69 91 LEU A CA 1
ATOM 698 C C . LEU A 1 91 ? -9.075 -9.400 -1.414 1.00 88.69 91 LEU A C 1
ATOM 700 O O . LEU A 1 91 ? -8.696 -9.780 -2.518 1.00 88.69 91 LEU A O 1
ATOM 704 N N . PHE A 1 92 ? -9.439 -8.136 -1.179 1.00 90.38 92 PHE A N 1
ATOM 705 C CA . PHE A 1 92 ? -9.418 -7.096 -2.212 1.00 90.38 92 PHE A CA 1
ATOM 706 C C . PHE A 1 92 ? -8.004 -6.839 -2.731 1.00 90.38 92 PHE A C 1
ATOM 708 O O . PHE A 1 92 ? -7.805 -6.787 -3.945 1.00 90.38 92 PHE A O 1
ATOM 715 N N . ALA A 1 93 ? -7.018 -6.763 -1.835 1.00 89.75 93 ALA A N 1
ATOM 716 C CA . ALA A 1 93 ? -5.625 -6.621 -2.235 1.00 89.75 93 ALA A CA 1
ATOM 717 C C . ALA A 1 93 ? -5.158 -7.842 -3.053 1.00 89.75 93 ALA A C 1
ATOM 719 O O . ALA A 1 93 ? -4.555 -7.683 -4.112 1.00 89.75 93 ALA A O 1
ATOM 720 N N . GLY A 1 94 ? -5.510 -9.064 -2.633 1.00 89.12 94 GLY A N 1
ATOM 721 C CA . GLY A 1 94 ? -5.240 -10.291 -3.388 1.00 89.12 94 GLY A CA 1
ATOM 722 C C . GLY A 1 94 ? -5.832 -10.255 -4.802 1.00 89.12 94 GLY A C 1
ATOM 723 O O . GLY A 1 94 ? -5.116 -10.498 -5.772 1.00 89.12 94 GLY A O 1
ATOM 724 N N . VAL A 1 95 ? -7.102 -9.866 -4.943 1.00 91.25 95 VAL A N 1
ATOM 725 C CA . VAL A 1 95 ? -7.760 -9.709 -6.254 1.00 91.25 95 VAL A CA 1
ATOM 726 C C . VAL A 1 95 ? -7.049 -8.665 -7.119 1.00 91.25 95 VAL A C 1
ATOM 728 O O . VAL A 1 95 ? -6.869 -8.888 -8.314 1.00 91.25 95 VAL A O 1
ATOM 731 N N . ALA A 1 96 ? -6.589 -7.556 -6.541 1.00 89.62 96 ALA A N 1
ATOM 732 C CA . ALA A 1 96 ? -5.858 -6.538 -7.287 1.00 89.62 96 ALA A CA 1
ATOM 733 C C . ALA A 1 96 ? -4.489 -7.029 -7.785 1.00 89.62 96 ALA A C 1
ATOM 735 O O . ALA A 1 96 ? -4.113 -6.734 -8.920 1.00 89.62 96 ALA A O 1
ATOM 736 N N . TYR A 1 97 ? -3.755 -7.809 -6.984 1.00 87.81 97 TYR A N 1
ATOM 737 C CA . TYR A 1 97 ? -2.523 -8.464 -7.443 1.00 87.81 97 TYR A CA 1
ATOM 738 C C . TYR A 1 97 ? -2.798 -9.498 -8.536 1.00 87.81 97 TYR A C 1
ATOM 740 O O . TYR A 1 97 ? -2.078 -9.536 -9.531 1.00 87.81 97 TYR A O 1
ATOM 748 N N . TYR A 1 98 ? -3.876 -10.275 -8.411 1.00 89.62 98 TYR A N 1
ATOM 749 C CA . TYR A 1 98 ? -4.297 -11.200 -9.461 1.00 89.62 98 TYR A CA 1
ATOM 750 C C . TYR A 1 98 ? -4.628 -10.469 -10.773 1.00 89.62 98 TYR A C 1
ATOM 752 O O . TYR A 1 98 ? -4.163 -10.869 -11.838 1.00 89.62 98 TYR A O 1
ATOM 760 N N . ALA A 1 99 ? -5.344 -9.342 -10.702 1.00 87.12 99 ALA A N 1
ATOM 761 C CA . ALA A 1 99 ? -5.658 -8.518 -11.868 1.00 87.12 99 ALA A CA 1
ATOM 762 C C . ALA A 1 99 ? -4.393 -7.983 -12.568 1.00 87.12 99 ALA A C 1
ATOM 764 O O . ALA A 1 99 ? -4.318 -8.007 -13.798 1.00 87.12 99 ALA A O 1
ATOM 765 N N . LYS A 1 100 ? -3.368 -7.568 -11.809 1.00 84.62 100 LYS A N 1
ATOM 766 C CA . LYS A 1 100 ? -2.064 -7.172 -12.374 1.00 84.62 100 LYS A CA 1
ATOM 767 C C . LYS A 1 100 ? -1.370 -8.329 -13.083 1.00 84.62 100 LYS A C 1
ATOM 769 O O . LYS A 1 100 ? -0.928 -8.158 -14.215 1.00 84.62 100 LYS A O 1
ATOM 774 N N . VAL A 1 101 ? -1.335 -9.512 -12.467 1.00 85.88 101 VAL A N 1
ATOM 775 C CA . VAL A 1 101 ? -0.774 -10.726 -13.082 1.00 85.88 101 VAL A CA 1
ATOM 776 C C . VAL A 1 101 ? -1.480 -11.044 -14.403 1.00 85.88 101 VAL A C 1
ATOM 778 O O . VAL A 1 101 ? -0.818 -11.255 -15.418 1.00 85.88 101 VAL A O 1
ATOM 781 N N . CYS A 1 102 ? -2.814 -11.023 -14.428 1.00 85.00 102 CYS A N 1
ATOM 782 C CA . CYS A 1 102 ? -3.583 -11.225 -15.657 1.00 85.00 102 CYS A CA 1
ATOM 783 C C . CYS A 1 102 ? -3.267 -10.159 -16.718 1.00 85.00 102 CYS A C 1
ATOM 785 O O . CYS A 1 102 ? -3.158 -10.485 -17.901 1.00 85.00 102 CYS A O 1
ATOM 787 N N . SER A 1 103 ? -3.067 -8.902 -16.311 1.00 82.50 103 SER A N 1
ATOM 788 C CA . SER A 1 103 ? -2.671 -7.814 -17.214 1.00 82.50 103 SER A CA 1
ATOM 789 C C . SER A 1 103 ? -1.270 -8.014 -17.800 1.00 82.50 103 SER A C 1
ATOM 791 O O . SER A 1 103 ? -1.055 -7.712 -18.970 1.00 82.50 103 SER A O 1
ATOM 793 N N . HIS A 1 104 ? -0.326 -8.548 -17.020 1.00 78.44 104 HIS A N 1
ATOM 794 C CA . HIS A 1 104 ? 1.012 -8.893 -17.503 1.00 78.44 104 HIS A CA 1
ATOM 795 C C . HIS A 1 104 ? 0.982 -10.050 -18.511 1.00 78.44 104 HIS A C 1
ATOM 797 O O . HIS A 1 104 ? 1.684 -10.006 -19.518 1.00 78.44 104 HIS A O 1
ATOM 803 N N . LEU A 1 105 ? 0.152 -11.068 -18.264 1.00 79.06 105 LEU A N 1
ATOM 804 C CA . LEU A 1 105 ? 0.047 -12.260 -19.116 1.00 79.06 105 LEU A CA 1
ATOM 805 C C . LEU A 1 105 ? -0.721 -12.019 -20.421 1.00 79.06 105 LEU A C 1
ATOM 807 O O . LEU A 1 105 ? -0.463 -12.695 -21.413 1.00 79.06 105 LEU A O 1
ATOM 811 N N . SER A 1 106 ? -1.664 -11.076 -20.426 1.00 77.31 106 SER A N 1
ATOM 812 C CA . SER A 1 106 ? -2.488 -10.763 -21.602 1.00 77.31 106 SER A CA 1
ATOM 813 C C . SER A 1 106 ? -1.773 -9.907 -22.651 1.00 77.31 106 SER A C 1
ATOM 815 O O . SER A 1 106 ? -2.272 -9.800 -23.767 1.00 77.31 106 SER A O 1
ATOM 817 N N . GLY A 1 107 ? -0.604 -9.331 -22.334 1.00 66.75 107 GLY A N 1
ATOM 818 C CA . GLY A 1 107 ? 0.159 -8.508 -23.280 1.00 66.75 107 GLY A CA 1
ATOM 819 C C . GLY A 1 107 ? -0.599 -7.259 -23.741 1.00 66.75 107 GLY A C 1
ATOM 820 O O . GLY A 1 107 ? -0.448 -6.831 -24.882 1.00 66.75 107 GLY A O 1
ATOM 821 N N . ASP A 1 108 ? -1.454 -6.719 -22.870 1.00 68.06 108 ASP A N 1
ATOM 822 C CA . ASP A 1 108 ? -2.415 -5.676 -23.211 1.00 68.06 108 ASP A CA 1
ATOM 823 C C . ASP A 1 108 ? -1.728 -4.369 -23.653 1.00 68.06 108 ASP A C 1
ATOM 825 O O . ASP A 1 108 ? -0.731 -3.939 -23.064 1.00 68.06 108 ASP A O 1
ATOM 829 N N . VAL A 1 109 ? -2.288 -3.699 -24.667 1.00 59.50 109 VAL A N 1
ATOM 830 C CA . VAL A 1 109 ? -1.687 -2.514 -25.322 1.00 59.50 109 VAL A CA 1
ATOM 831 C C . VAL A 1 109 ? -1.543 -1.335 -24.342 1.00 59.50 109 VAL A C 1
ATOM 833 O O . VAL A 1 109 ? -0.664 -0.494 -24.506 1.00 59.50 109 VAL A O 1
ATOM 836 N N . ASN A 1 110 ? -2.354 -1.322 -23.276 1.00 69.38 110 ASN A N 1
ATOM 837 C CA . ASN A 1 110 ? -2.325 -0.341 -22.184 1.00 69.38 110 ASN A CA 1
ATOM 838 C C . ASN A 1 110 ? -1.935 -0.957 -20.825 1.00 69.38 110 ASN A C 1
ATOM 840 O O . ASN A 1 110 ? -2.329 -0.441 -19.775 1.00 69.38 110 ASN A O 1
ATOM 844 N N . GLY A 1 111 ? -1.169 -2.054 -20.818 1.00 66.94 111 GLY A N 1
ATOM 845 C CA . GLY A 1 111 ? -0.823 -2.791 -19.598 1.00 66.94 111 GLY A CA 1
ATOM 846 C C . GLY A 1 111 ? -0.262 -1.909 -18.477 1.00 66.94 11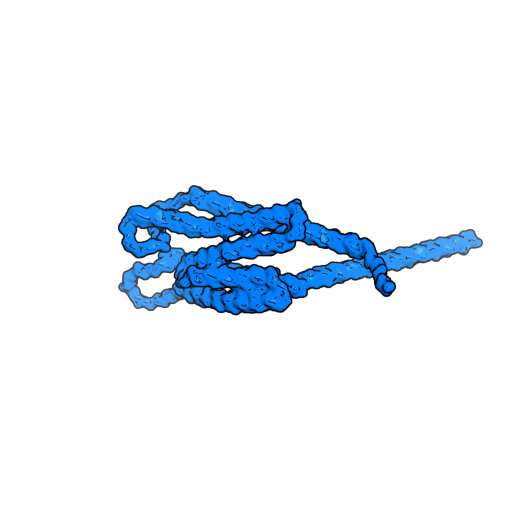1 GLY A C 1
ATOM 847 O O . GLY A 1 111 ? -0.703 -2.018 -17.336 1.00 66.94 111 GLY A O 1
ATOM 848 N N . GLU A 1 112 ? 0.629 -0.962 -18.789 1.00 69.44 112 GLU A N 1
ATOM 849 C CA . GLU A 1 112 ? 1.217 -0.054 -17.789 1.00 69.44 112 GLU A CA 1
ATOM 850 C C . GLU A 1 112 ? 0.169 0.823 -17.083 1.00 69.44 112 GLU A C 1
ATOM 852 O O . GLU A 1 112 ? 0.204 0.979 -15.861 1.00 69.44 112 GLU A O 1
ATOM 857 N N . PHE A 1 113 ? -0.795 1.359 -17.836 1.00 75.69 113 PHE A N 1
ATOM 858 C CA . PHE A 1 113 ? -1.890 2.154 -17.282 1.00 75.69 113 PHE A CA 1
ATOM 859 C C . PHE A 1 113 ? -2.816 1.289 -16.421 1.00 75.69 113 PHE A C 1
ATOM 861 O O . PHE A 1 113 ? -3.144 1.662 -15.293 1.00 75.69 113 PHE A O 1
ATOM 868 N N . ASN A 1 114 ? -3.185 0.107 -16.921 1.00 78.50 114 ASN A N 1
ATOM 869 C CA . ASN A 1 114 ? -4.082 -0.816 -16.229 1.00 78.50 114 ASN A CA 1
ATOM 870 C C . ASN A 1 114 ? -3.483 -1.291 -14.894 1.00 78.50 114 ASN A C 1
ATOM 872 O O . ASN A 1 114 ? -4.164 -1.2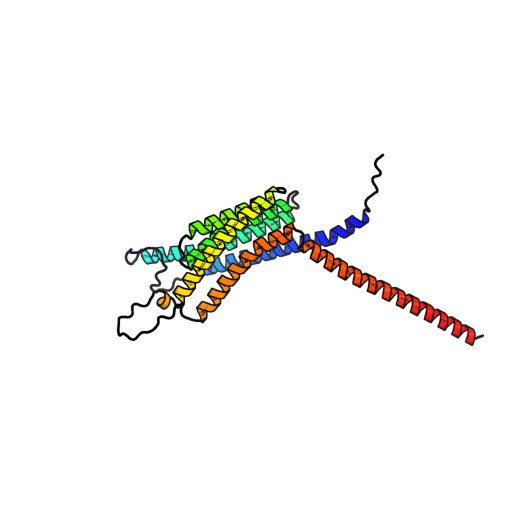70 -13.870 1.00 78.50 114 ASN A O 1
ATOM 876 N N . ILE A 1 115 ? -2.187 -1.616 -14.858 1.00 79.94 115 ILE A N 1
ATOM 877 C CA . ILE A 1 115 ? -1.476 -2.018 -13.632 1.00 79.94 115 ILE A CA 1
ATOM 878 C C . ILE A 1 115 ? -1.511 -0.909 -12.572 1.00 79.94 115 ILE A C 1
ATOM 880 O O . ILE A 1 115 ? -1.755 -1.175 -11.386 1.00 79.94 115 ILE A O 1
ATOM 884 N N . VAL A 1 116 ? -1.290 0.344 -12.983 1.00 81.75 116 VAL A N 1
ATOM 885 C CA . VAL A 1 116 ? -1.375 1.505 -12.087 1.00 81.75 116 VAL A CA 1
ATOM 886 C C . VAL A 1 116 ? -2.815 1.714 -11.613 1.00 81.75 116 VAL A C 1
ATOM 888 O O . VAL A 1 116 ? -3.034 1.938 -10.420 1.00 81.75 116 VAL A O 1
ATOM 891 N N . ALA A 1 117 ? -3.801 1.582 -12.500 1.00 84.12 117 ALA A N 1
ATOM 892 C CA . ALA A 1 117 ? -5.212 1.704 -12.154 1.00 84.12 117 ALA A CA 1
ATOM 893 C C . ALA A 1 117 ? -5.647 0.646 -11.125 1.00 84.12 117 ALA A C 1
ATOM 895 O O . ALA A 1 117 ? -6.228 1.012 -10.103 1.00 84.12 117 ALA A O 1
ATOM 896 N N . TYR A 1 118 ? -5.288 -0.631 -11.312 1.00 87.69 118 TYR A N 1
ATOM 897 C CA . TYR A 1 118 ? -5.596 -1.701 -10.352 1.00 87.69 118 TYR A CA 1
ATOM 898 C C . TYR A 1 118 ? -4.972 -1.447 -8.978 1.00 87.69 118 TYR A C 1
ATOM 900 O O . TYR A 1 118 ? -5.618 -1.664 -7.954 1.00 87.69 118 TYR A O 1
ATOM 908 N N . LYS A 1 119 ? -3.737 -0.927 -8.942 1.00 87.75 119 LYS A N 1
ATOM 909 C CA . LYS A 1 119 ? -3.066 -0.538 -7.694 1.00 87.75 119 LYS A CA 1
ATOM 910 C C . LYS A 1 119 ? -3.836 0.554 -6.945 1.00 87.75 119 LYS A C 1
ATOM 912 O O . LYS A 1 119 ? -4.026 0.444 -5.739 1.00 87.75 119 LYS A O 1
ATOM 917 N N . TYR A 1 120 ? -4.249 1.620 -7.626 1.00 88.69 120 TYR A N 1
ATOM 918 C CA . TYR A 1 120 ? -4.982 2.701 -6.964 1.00 88.69 120 TYR A CA 1
ATOM 919 C C . TYR A 1 120 ? -6.415 2.304 -6.611 1.00 88.69 120 TYR A C 1
ATOM 921 O O . TYR A 1 120 ? -6.918 2.761 -5.590 1.00 88.69 120 TYR A O 1
ATOM 929 N N . PHE A 1 121 ? -7.052 1.443 -7.404 1.00 90.38 121 PHE A N 1
ATOM 930 C CA . PHE A 1 121 ? -8.375 0.910 -7.095 1.00 90.38 121 PHE A CA 1
ATOM 931 C C . PHE A 1 121 ? -8.369 0.079 -5.807 1.00 90.38 121 PHE A C 1
ATOM 933 O O . PHE A 1 121 ? -9.223 0.291 -4.948 1.00 90.38 121 PHE A O 1
ATOM 940 N N . ASP A 1 122 ? -7.365 -0.789 -5.635 1.00 92.06 122 ASP A N 1
ATOM 941 C CA . ASP A 1 122 ? -7.101 -1.467 -4.362 1.00 92.06 122 ASP A CA 1
ATOM 942 C C . ASP A 1 122 ? -6.992 -0.449 -3.227 1.00 92.06 122 ASP A C 1
ATOM 944 O O . ASP A 1 122 ? -7.796 -0.468 -2.296 1.00 92.06 122 ASP A O 1
ATOM 948 N N . TYR A 1 123 ? -6.066 0.507 -3.347 1.00 91.75 123 TYR A N 1
ATOM 949 C CA . TYR A 1 123 ? -5.805 1.470 -2.279 1.00 91.75 123 TYR A CA 1
ATOM 950 C C . TYR A 1 123 ? -7.047 2.284 -1.912 1.00 91.75 123 TYR A C 1
ATOM 952 O O . TYR A 1 123 ? -7.315 2.475 -0.728 1.00 91.75 123 TYR A O 1
ATOM 960 N N . LEU A 1 124 ? -7.840 2.730 -2.888 1.00 93.31 124 LEU A N 1
ATOM 961 C CA . LEU A 1 124 ? -9.074 3.485 -2.644 1.00 93.31 124 LEU A CA 1
ATOM 962 C C . LEU A 1 124 ? -10.076 2.721 -1.766 1.00 93.31 124 LEU A C 1
ATOM 964 O O . LEU A 1 124 ? -10.851 3.353 -1.054 1.00 93.31 124 LEU A O 1
ATOM 968 N N . ILE A 1 125 ? -10.045 1.389 -1.776 1.00 90.88 125 ILE A N 1
ATOM 969 C CA . ILE A 1 125 ? -10.920 0.551 -0.954 1.00 90.88 125 ILE A CA 1
ATOM 970 C C . ILE A 1 125 ? -10.217 0.160 0.350 1.00 90.88 125 ILE A C 1
ATOM 972 O O . ILE A 1 125 ? -10.750 0.367 1.443 1.00 90.88 125 ILE A O 1
ATOM 976 N N . THR A 1 126 ? -9.009 -0.394 0.262 1.00 91.81 126 THR A N 1
ATOM 977 C CA . THR A 1 126 ? -8.342 -1.043 1.394 1.00 91.81 126 THR A CA 1
ATOM 978 C C . THR A 1 126 ? -7.796 -0.055 2.412 1.00 91.81 126 THR A C 1
ATOM 980 O O . THR A 1 126 ? -7.887 -0.293 3.616 1.00 91.81 126 THR A O 1
ATOM 983 N N . CYS A 1 127 ? -7.288 1.093 1.979 1.00 92.56 127 CYS A N 1
ATOM 984 C CA . CYS A 1 127 ? -6.664 2.055 2.873 1.00 92.56 127 CYS A CA 1
ATOM 985 C C . CYS A 1 127 ? -7.648 2.833 3.774 1.00 92.56 127 CYS A C 1
ATOM 987 O O . CYS A 1 127 ? -7.349 2.989 4.967 1.00 92.56 127 CYS A O 1
ATOM 989 N N . PRO A 1 128 ? -8.813 3.315 3.288 1.00 92.44 128 PRO A N 1
ATOM 990 C CA . PRO A 1 128 ? -9.845 3.860 4.169 1.00 92.44 128 PRO A CA 1
ATOM 991 C C . PRO A 1 128 ? -10.356 2.820 5.166 1.00 92.44 128 PRO A C 1
ATOM 993 O O . PRO A 1 128 ? -10.540 3.150 6.337 1.00 92.44 128 PRO A O 1
ATOM 996 N N . LEU A 1 129 ? -10.519 1.561 4.735 1.00 90.31 129 LEU A N 1
ATOM 997 C CA . LEU A 1 129 ? -10.934 0.454 5.603 1.00 90.31 129 LEU A CA 1
ATOM 998 C C . LEU A 1 129 ? -9.898 0.156 6.692 1.00 90.31 129 LEU A C 1
ATOM 1000 O O . LEU A 1 129 ? -10.268 0.047 7.856 1.00 90.31 129 LEU A O 1
ATOM 1004 N N . LEU A 1 130 ? -8.608 0.105 6.350 1.00 89.94 130 LEU A N 1
ATOM 1005 C CA . LEU A 1 130 ? -7.519 -0.060 7.321 1.00 89.94 130 LEU A CA 1
ATOM 1006 C C . LEU A 1 130 ? -7.469 1.090 8.332 1.00 89.94 130 LEU A C 1
ATOM 1008 O O . LEU A 1 130 ? -7.276 0.867 9.526 1.00 89.94 130 LEU A O 1
ATOM 1012 N N . THR A 1 131 ? -7.678 2.324 7.869 1.00 89.88 131 THR A N 1
ATOM 1013 C CA . THR A 1 131 ? -7.715 3.499 8.750 1.00 89.88 131 THR A CA 1
ATOM 1014 C C . THR A 1 131 ? -8.929 3.439 9.675 1.00 89.88 131 THR A C 1
ATOM 1016 O O . THR A 1 131 ? -8.814 3.688 10.875 1.00 89.88 131 THR A O 1
ATOM 1019 N N . PHE A 1 132 ? -10.090 3.060 9.143 1.00 89.56 132 PHE A N 1
ATOM 1020 C CA . PHE A 1 132 ? -11.298 2.857 9.931 1.00 89.56 132 PHE A CA 1
ATOM 1021 C C . PHE A 1 132 ? -11.121 1.748 10.976 1.00 89.56 132 PHE A C 1
ATOM 1023 O O . PHE A 1 132 ? -11.506 1.944 12.131 1.00 89.56 132 PHE A O 1
ATOM 1030 N N . ASP A 1 133 ? -10.508 0.621 10.609 1.00 85.62 133 ASP A N 1
ATOM 1031 C CA . ASP A 1 133 ? -10.247 -0.502 11.512 1.00 85.62 133 ASP A CA 1
ATOM 1032 C C . ASP A 1 133 ? -9.277 -0.111 12.632 1.00 85.62 133 ASP A C 1
ATOM 1034 O O . ASP A 1 133 ? -9.548 -0.351 13.810 1.00 85.62 133 ASP A O 1
ATOM 1038 N N . LEU A 1 134 ? -8.203 0.611 12.299 1.00 86.19 134 LEU A N 1
ATOM 1039 C CA . LEU A 1 134 ? -7.246 1.136 13.272 1.00 86.19 134 LEU A CA 1
ATOM 1040 C C . LEU A 1 134 ? -7.921 2.058 14.298 1.00 86.19 134 LEU A C 1
ATOM 1042 O O . LEU A 1 134 ? -7.775 1.882 15.513 1.00 86.19 134 LEU A O 1
ATOM 1046 N N . LEU A 1 135 ? -8.671 3.052 13.814 1.00 86.12 135 LEU A N 1
ATOM 1047 C CA . LEU A 1 135 ? -9.356 4.020 14.671 1.00 86.12 135 LEU A CA 1
ATOM 1048 C C . LEU A 1 135 ? -10.479 3.360 15.476 1.00 86.12 135 LEU A C 1
ATOM 1050 O O . LEU A 1 135 ? -10.752 3.767 16.609 1.00 86.12 135 LEU A O 1
ATOM 1054 N N . SER A 1 136 ? -11.111 2.323 14.930 1.00 82.44 136 SER A N 1
ATOM 1055 C CA . SER A 1 136 ? -12.111 1.536 15.646 1.00 82.44 136 SER A CA 1
ATOM 1056 C C . SER A 1 136 ? -11.488 0.684 16.744 1.00 82.44 136 SER A C 1
ATOM 1058 O O . SER A 1 136 ? -11.973 0.734 17.875 1.00 82.44 136 SER A O 1
ATOM 1060 N N . THR A 1 137 ? -10.375 0.011 16.454 1.00 78.50 137 THR A N 1
ATOM 1061 C CA . THR A 1 137 ? -9.620 -0.827 17.397 1.00 78.50 137 THR A CA 1
ATOM 1062 C C . THR A 1 137 ? -9.096 -0.016 18.582 1.00 78.50 137 THR A C 1
ATOM 1064 O O . THR A 1 137 ? -9.160 -0.462 19.727 1.00 78.50 137 THR A O 1
ATOM 1067 N N . LEU A 1 138 ? -8.636 1.215 18.340 1.00 77.25 138 LEU A N 1
ATOM 1068 C CA . LEU A 1 138 ? -8.180 2.136 19.391 1.00 77.25 138 LEU A CA 1
ATOM 1069 C C . LEU A 1 138 ? -9.310 2.973 20.017 1.00 77.25 138 LEU A C 1
ATOM 1071 O O . LEU A 1 138 ? -9.058 3.818 20.882 1.00 77.25 138 LEU A O 1
ATOM 1075 N N . ASN A 1 139 ? -10.551 2.758 19.574 1.00 79.62 139 ASN A N 1
ATOM 1076 C CA . ASN A 1 139 ? -11.738 3.502 19.978 1.00 79.62 139 ASN A CA 1
ATOM 1077 C C . ASN A 1 139 ? -11.528 5.030 19.960 1.00 79.62 139 ASN A C 1
ATOM 1079 O O . ASN A 1 139 ? -11.753 5.743 20.950 1.00 79.62 139 ASN A O 1
ATOM 1083 N N . LEU A 1 140 ? -11.023 5.523 18.833 1.00 79.06 140 LEU A N 1
ATOM 1084 C CA . LEU A 1 140 ? -10.764 6.933 18.577 1.00 79.06 140 LEU A CA 1
ATOM 1085 C C . LEU A 1 140 ? -12.005 7.643 18.013 1.00 79.06 140 LEU A C 1
ATOM 1087 O O . LEU A 1 140 ? -12.841 7.004 17.371 1.00 79.06 140 LEU A O 1
ATOM 1091 N N . PRO A 1 141 ? -12.168 8.954 18.270 1.00 83.62 141 PRO A N 1
ATOM 1092 C CA . PRO A 1 141 ? -13.233 9.741 17.656 1.00 83.62 141 PRO A CA 1
ATOM 1093 C C . PRO A 1 141 ? -12.964 9.970 16.157 1.00 83.62 141 PRO A C 1
ATOM 1095 O O . PRO A 1 141 ? -11.850 9.768 15.679 1.00 83.62 141 PRO A O 1
ATOM 1098 N N . TYR A 1 142 ? -13.992 10.409 15.420 1.00 87.75 142 TYR A N 1
ATOM 1099 C CA . TYR A 1 142 ? -13.898 10.815 14.004 1.00 87.75 142 TYR A CA 1
ATOM 1100 C C . TYR A 1 142 ? -13.403 9.730 13.024 1.00 87.75 142 TYR A C 1
ATOM 1102 O O . TYR A 1 142 ? -12.824 10.033 11.983 1.00 87.75 142 TYR A O 1
ATOM 1110 N N . LYS A 1 143 ? -13.676 8.453 13.327 1.00 88.50 143 LYS A N 1
ATOM 1111 C CA . LYS A 1 143 ? -13.252 7.276 12.538 1.00 88.50 143 LYS A CA 1
ATOM 1112 C C . LYS A 1 143 ? -13.616 7.384 11.052 1.00 88.50 143 LYS A C 1
ATOM 1114 O O . LYS A 1 143 ? -12.787 7.134 10.185 1.00 88.50 143 LYS A O 1
ATOM 1119 N N . ILE A 1 144 ? -14.858 7.787 10.779 1.00 88.38 144 ILE A N 1
ATOM 1120 C CA . ILE A 1 144 ? -15.404 7.926 9.423 1.00 88.38 144 ILE A CA 1
ATOM 1121 C C . ILE A 1 144 ? -14.761 9.119 8.708 1.00 88.38 144 ILE A C 1
ATOM 1123 O O . ILE A 1 144 ? -14.333 8.994 7.567 1.00 88.38 144 ILE A O 1
ATOM 1127 N N . THR A 1 145 ? -14.632 10.260 9.390 1.00 91.94 145 THR A N 1
ATOM 1128 C CA . THR A 1 145 ? -14.043 11.482 8.825 1.00 91.94 145 THR A CA 1
ATOM 1129 C C . THR A 1 145 ? -12.617 11.246 8.337 1.00 91.94 145 THR A C 1
ATOM 1131 O O . THR A 1 145 ? -12.291 11.584 7.202 1.00 91.94 145 THR A O 1
ATOM 1134 N N . TYR A 1 146 ? -11.776 10.611 9.157 1.00 92.75 146 TYR A N 1
ATOM 1135 C CA . TYR A 1 146 ? -10.399 10.319 8.764 1.00 92.75 146 TYR A CA 1
ATOM 1136 C C . TYR A 1 146 ? -10.306 9.258 7.663 1.00 92.75 146 TYR A C 1
ATOM 1138 O O . TYR A 1 146 ? -9.455 9.388 6.787 1.00 92.75 146 TYR A O 1
ATOM 1146 N N . ALA A 1 147 ? -11.198 8.260 7.642 1.00 92.31 147 ALA A N 1
ATOM 1147 C CA . ALA A 1 147 ? -11.277 7.316 6.527 1.00 92.31 147 ALA A CA 1
ATOM 1148 C C . ALA A 1 147 ? -11.624 8.027 5.203 1.00 92.31 147 ALA A C 1
ATOM 1150 O O . ALA A 1 147 ? -11.003 7.756 4.176 1.00 92.31 147 ALA A O 1
ATOM 1151 N N . ILE A 1 148 ? -12.543 9.000 5.233 1.00 94.56 148 ILE A N 1
ATOM 1152 C CA . ILE A 1 148 ? -12.883 9.828 4.067 1.00 94.56 148 ILE A CA 1
ATOM 1153 C C . ILE A 1 148 ? -11.694 10.702 3.645 1.00 94.56 148 ILE A C 1
ATOM 1155 O O . ILE A 1 148 ? -11.396 10.786 2.458 1.00 94.56 148 ILE A O 1
ATOM 1159 N N . TYR A 1 149 ? -10.966 11.324 4.574 1.00 95.62 149 TYR A N 1
ATOM 1160 C CA . TYR A 1 149 ? -9.780 12.108 4.205 1.00 95.62 149 TYR A CA 1
ATOM 1161 C C . TYR A 1 149 ? -8.673 11.253 3.580 1.00 95.62 149 TYR A C 1
ATOM 1163 O O . TYR A 1 149 ? -8.014 11.693 2.633 1.00 95.62 149 TYR A O 1
ATOM 1171 N N . VAL A 1 150 ? -8.502 10.016 4.050 1.00 94.75 150 VAL A N 1
ATOM 1172 C CA . VAL A 1 150 ? -7.606 9.040 3.419 1.00 94.75 150 VAL A CA 1
ATOM 1173 C C . VAL A 1 150 ? -8.077 8.692 2.005 1.00 94.75 150 VAL A C 1
ATOM 1175 O O . VAL A 1 150 ? -7.261 8.689 1.083 1.00 94.75 150 VAL A O 1
ATOM 1178 N N . LEU A 1 151 ? -9.381 8.484 1.800 1.00 95.12 151 LEU A N 1
ATOM 1179 C CA . LEU A 1 151 ? -9.955 8.262 0.470 1.00 95.12 151 LEU A CA 1
ATOM 1180 C C . LEU A 1 151 ? -9.663 9.441 -0.474 1.00 95.12 151 LEU A C 1
ATOM 1182 O O . LEU A 1 151 ? -9.176 9.230 -1.581 1.00 95.12 151 LEU A O 1
ATOM 1186 N N . VAL A 1 152 ? -9.889 10.681 -0.028 1.00 95.69 152 VAL A N 1
ATOM 1187 C CA . VAL A 1 152 ? -9.620 11.894 -0.826 1.00 95.69 152 VAL A CA 1
ATOM 1188 C C . VAL A 1 152 ? -8.128 12.041 -1.138 1.00 95.69 152 VAL A C 1
ATOM 1190 O O . VAL A 1 152 ? -7.756 12.412 -2.254 1.00 95.69 152 VAL A O 1
ATOM 1193 N N . THR A 1 153 ? -7.258 11.706 -0.184 1.00 95.69 153 THR A N 1
ATOM 1194 C CA . THR A 1 153 ? -5.801 11.695 -0.385 1.00 95.69 153 THR A CA 1
ATOM 1195 C C . THR A 1 153 ? -5.409 10.722 -1.497 1.00 95.69 153 THR A C 1
ATOM 1197 O O . THR A 1 153 ? -4.657 11.076 -2.406 1.00 95.69 153 THR A O 1
ATOM 1200 N N . LEU A 1 154 ? -5.945 9.502 -1.462 1.00 94.75 154 LEU A N 1
ATOM 1201 C CA . LEU A 1 154 ? -5.659 8.478 -2.465 1.00 94.75 154 LEU A CA 1
ATOM 1202 C C . LEU A 1 154 ? -6.260 8.800 -3.824 1.00 94.75 154 LEU A C 1
ATOM 1204 O O . LEU A 1 154 ? -5.603 8.582 -4.839 1.00 94.75 154 LEU A O 1
ATOM 1208 N N . PHE A 1 155 ? -7.458 9.379 -3.845 1.00 95.31 155 PHE A N 1
ATOM 1209 C CA . PHE A 1 155 ? -8.069 9.881 -5.067 1.00 95.31 155 PHE A CA 1
ATOM 1210 C C . PHE A 1 155 ? -7.196 10.964 -5.706 1.00 95.31 155 PHE A C 1
ATOM 1212 O O . PHE A 1 155 ? -6.929 10.918 -6.903 1.00 95.31 155 PHE A O 1
ATOM 1219 N N . SER A 1 156 ? -6.647 11.875 -4.902 1.00 95.31 156 SER A N 1
ATOM 1220 C CA . SER A 1 156 ? -5.694 12.884 -5.379 1.00 95.31 156 SER A CA 1
ATOM 1221 C C . SER A 1 156 ? -4.419 12.240 -5.942 1.00 95.31 156 SER A C 1
ATOM 1223 O O . SER A 1 156 ? -3.927 12.660 -6.986 1.00 95.31 156 SER A O 1
ATOM 1225 N N . GLY A 1 157 ? -3.915 11.176 -5.308 1.00 93.12 157 GLY A N 1
ATOM 1226 C CA . GLY A 1 157 ? -2.792 10.384 -5.821 1.00 93.12 157 GLY A CA 1
ATOM 1227 C C . GLY A 1 157 ? -3.097 9.675 -7.147 1.00 93.12 157 GLY A C 1
ATOM 1228 O O . GLY A 1 157 ? -2.256 9.673 -8.046 1.00 93.12 157 GLY A O 1
ATOM 1229 N N . PHE A 1 158 ? -4.304 9.125 -7.299 1.00 92.88 158 PHE A N 1
ATOM 1230 C CA . PHE A 1 158 ? -4.784 8.538 -8.551 1.00 92.88 158 PHE A CA 1
ATOM 1231 C C . PHE A 1 158 ? -4.876 9.595 -9.657 1.00 92.88 158 PHE A C 1
ATOM 1233 O O . PHE A 1 158 ? -4.373 9.386 -10.761 1.00 92.88 158 PHE A O 1
ATOM 1240 N N . MET A 1 159 ? -5.440 10.767 -9.356 1.00 94.12 159 MET A N 1
ATOM 1241 C CA . MET A 1 159 ? -5.494 11.882 -10.303 1.00 94.12 159 MET A CA 1
ATOM 1242 C C . MET A 1 159 ? -4.092 12.371 -10.680 1.00 94.12 159 MET A C 1
ATOM 1244 O O . M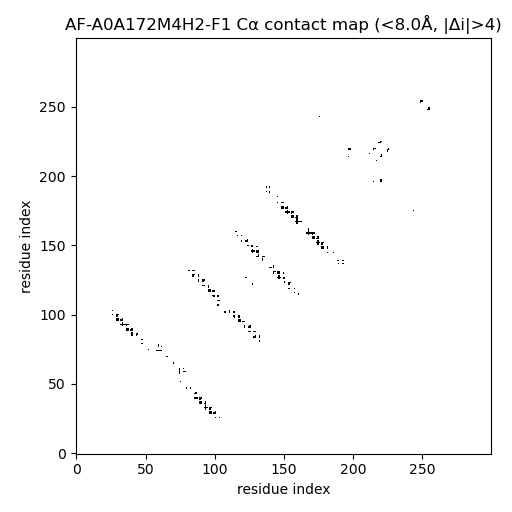ET A 1 159 ? -3.842 12.648 -11.852 1.00 94.12 159 MET A O 1
ATOM 1248 N N . ALA A 1 160 ? -3.150 12.414 -9.732 1.00 92.06 160 ALA A N 1
ATOM 1249 C CA . ALA A 1 160 ? -1.760 12.768 -10.008 1.00 92.06 160 ALA A CA 1
ATOM 1250 C C . ALA A 1 160 ? -1.099 11.776 -10.981 1.00 92.06 160 ALA A C 1
ATOM 1252 O O . ALA A 1 160 ? -0.470 12.202 -11.950 1.00 92.06 160 ALA A O 1
ATOM 1253 N N . ALA A 1 161 ? -1.284 10.469 -10.774 1.00 87.50 161 ALA A N 1
ATOM 1254 C CA . ALA A 1 161 ? -0.720 9.435 -11.643 1.00 87.50 161 ALA A CA 1
ATOM 1255 C C . ALA A 1 161 ? -1.235 9.530 -13.093 1.00 87.50 161 ALA A C 1
ATOM 1257 O O . ALA A 1 161 ? -0.466 9.327 -14.031 1.00 87.50 161 ALA A O 1
ATOM 1258 N N . ASN A 1 162 ? -2.503 9.908 -13.276 1.00 87.44 162 ASN A N 1
ATOM 1259 C CA . ASN A 1 162 ? -3.159 9.936 -14.587 1.00 87.44 162 ASN A CA 1
ATOM 1260 C C . ASN A 1 162 ? -3.151 11.309 -15.276 1.00 87.44 162 ASN A C 1
ATOM 1262 O O . ASN A 1 162 ? -3.483 11.411 -16.454 1.00 87.44 162 ASN A O 1
ATOM 1266 N N . SER A 1 163 ? -2.762 12.374 -14.573 1.00 88.00 163 SER A N 1
ATOM 1267 C CA . SER A 1 163 ? -2.720 13.720 -15.151 1.00 88.00 163 SER A CA 1
ATOM 1268 C C . SER A 1 163 ? -1.394 13.996 -15.874 1.00 88.00 163 SER A C 1
ATOM 1270 O O . SER A 1 163 ? -0.333 13.550 -15.414 1.00 88.00 163 SER A O 1
ATOM 1272 N N . PRO A 1 164 ? -1.411 14.786 -16.966 1.00 88.00 164 PRO A N 1
ATOM 1273 C CA . PRO A 1 164 ? -0.197 15.306 -17.586 1.00 88.00 164 PRO A CA 1
ATOM 1274 C C . PRO A 1 164 ? 0.457 16.404 -16.727 1.00 88.00 164 PRO A C 1
ATOM 1276 O O . PRO A 1 164 ? -0.144 16.975 -15.808 1.00 88.00 164 PRO A O 1
ATOM 1279 N N . LYS A 1 165 ? 1.720 16.721 -17.029 1.00 87.56 165 LYS A N 1
ATOM 1280 C CA . LYS A 1 165 ? 2.440 17.849 -16.414 1.00 87.56 165 LYS A CA 1
ATOM 1281 C C . LYS A 1 165 ? 1.896 19.173 -16.979 1.00 87.56 165 LYS A C 1
ATOM 1283 O O . LYS A 1 165 ? 1.633 19.226 -18.177 1.00 87.56 165 LYS A O 1
ATOM 1288 N N . PRO A 1 166 ? 1.733 20.235 -16.163 1.00 89.56 166 PRO A N 1
ATOM 1289 C CA . PRO A 1 166 ? 2.109 20.360 -14.747 1.00 89.56 166 PRO A CA 1
ATOM 1290 C C . PRO A 1 166 ? 1.037 19.897 -13.740 1.00 89.56 166 PRO A C 1
ATOM 1292 O O . PRO A 1 166 ? 1.345 19.766 -12.556 1.00 89.56 166 PRO A O 1
ATOM 1295 N N . GLY A 1 167 ? -0.197 19.619 -14.184 1.00 90.06 167 GLY A N 1
ATOM 1296 C CA . GLY A 1 167 ? -1.341 19.294 -13.315 1.00 90.06 167 GLY A CA 1
ATOM 1297 C C . GLY A 1 167 ? -1.103 18.122 -12.356 1.00 90.06 167 GLY A C 1
ATOM 1298 O O . GLY A 1 167 ? -1.574 18.150 -11.220 1.00 90.06 167 GLY A O 1
ATOM 1299 N N . ARG A 1 168 ? -0.284 17.144 -12.758 1.00 91.00 168 ARG A N 1
ATOM 1300 C CA . ARG A 1 168 ? 0.210 16.054 -11.898 1.00 91.00 168 ARG A CA 1
ATOM 1301 C C . ARG A 1 168 ? 0.749 16.531 -10.543 1.00 91.00 168 ARG A C 1
ATOM 1303 O O . ARG A 1 168 ? 0.396 15.965 -9.512 1.00 91.00 168 ARG A O 1
ATOM 1310 N N . TYR A 1 169 ? 1.585 17.569 -10.534 1.00 92.44 169 TYR A N 1
ATOM 1311 C CA . TYR A 1 169 ? 2.216 18.062 -9.305 1.00 92.44 169 TYR A CA 1
ATOM 1312 C C . TYR A 1 169 ? 1.241 18.846 -8.423 1.00 92.44 169 TYR A C 1
ATOM 1314 O O . TYR A 1 169 ? 1.383 18.829 -7.203 1.00 92.44 169 TYR A O 1
ATOM 1322 N N . LEU A 1 170 ? 0.223 19.476 -9.019 1.00 94.62 170 LEU A N 1
ATOM 1323 C CA . LEU A 1 170 ? -0.844 20.148 -8.274 1.00 94.62 170 LEU A CA 1
ATOM 1324 C C . LEU A 1 170 ? -1.710 19.133 -7.524 1.00 94.62 170 LEU A C 1
ATOM 1326 O O . LEU A 1 170 ? -1.933 19.290 -6.325 1.00 94.62 170 LEU A O 1
ATOM 1330 N N . TRP A 1 171 ? -2.123 18.054 -8.197 1.00 95.62 171 TRP A N 1
ATOM 1331 C CA . TRP A 1 171 ? -2.853 16.952 -7.563 1.00 95.62 171 TRP A CA 1
ATOM 1332 C C . TRP A 1 171 ? -2.038 16.271 -6.464 1.00 95.62 171 TRP A C 1
ATOM 1334 O O . TRP A 1 171 ? -2.563 15.998 -5.383 1.00 95.62 171 TRP A O 1
ATOM 1344 N N . PHE A 1 172 ? -0.742 16.053 -6.707 1.00 94.31 172 PHE A N 1
ATOM 1345 C CA . PHE A 1 172 ? 0.162 15.516 -5.694 1.00 94.31 172 PHE A CA 1
ATOM 1346 C C . PHE A 1 172 ? 0.275 16.448 -4.477 1.00 94.31 172 PHE A C 1
ATOM 1348 O O . PHE A 1 172 ? 0.104 15.998 -3.346 1.00 94.31 172 PHE A O 1
ATOM 1355 N N . GLY A 1 173 ? 0.504 17.747 -4.693 1.00 95.19 173 GLY A N 1
ATOM 1356 C CA . GLY A 1 173 ? 0.591 18.741 -3.621 1.00 95.19 173 GLY A CA 1
ATOM 1357 C C . GLY A 1 173 ? -0.693 18.828 -2.793 1.00 95.19 173 GLY A C 1
ATOM 1358 O O . GLY A 1 173 ? -0.634 18.806 -1.564 1.00 95.19 173 GLY A O 1
ATOM 1359 N N . PHE A 1 174 ? -1.855 18.836 -3.453 1.00 95.94 174 PHE A N 1
ATOM 1360 C CA . PHE A 1 174 ? -3.158 18.797 -2.789 1.00 95.94 174 PHE A CA 1
ATOM 1361 C C . PHE A 1 174 ? -3.317 17.543 -1.916 1.00 95.94 174 PHE A C 1
ATOM 1363 O O . PHE A 1 174 ? -3.643 17.651 -0.732 1.00 95.94 174 PHE A O 1
ATOM 1370 N N . GLY A 1 175 ? -2.991 16.366 -2.460 1.00 95.56 175 GLY A N 1
ATOM 1371 C CA . GLY A 1 175 ? -2.992 15.111 -1.708 1.00 95.56 175 GLY A CA 1
ATOM 1372 C C . GLY A 1 175 ? -2.050 15.144 -0.501 1.00 95.56 175 GLY A C 1
ATOM 1373 O O . GLY A 1 175 ? -2.437 14.720 0.585 1.00 95.56 175 GLY A O 1
ATOM 1374 N N . MET A 1 176 ? -0.849 15.711 -0.644 1.00 96.12 176 MET A N 1
ATOM 1375 C CA . MET A 1 176 ? 0.131 15.813 0.443 1.00 96.12 176 MET A CA 1
ATOM 1376 C C . MET A 1 176 ? -0.320 16.726 1.585 1.00 96.12 176 MET A C 1
ATOM 1378 O O . MET A 1 176 ? -0.026 16.429 2.745 1.00 96.12 176 MET A O 1
ATOM 1382 N N . ILE A 1 177 ? -1.050 17.805 1.292 1.00 96.75 177 ILE A N 1
ATOM 1383 C CA . ILE A 1 177 ? -1.616 18.692 2.319 1.00 96.75 177 ILE A CA 1
ATOM 1384 C C . ILE A 1 177 ? -2.654 17.931 3.152 1.00 96.75 177 ILE A C 1
ATOM 1386 O O . ILE A 1 177 ? -2.568 17.915 4.383 1.00 96.75 177 ILE A O 1
ATOM 1390 N N . ILE A 1 178 ? -3.594 17.247 2.488 1.00 95.94 178 ILE A N 1
ATOM 1391 C CA . ILE A 1 178 ? -4.636 16.461 3.165 1.00 95.94 178 ILE A CA 1
ATOM 1392 C C . ILE A 1 178 ? -4.012 15.301 3.940 1.00 95.94 178 ILE A C 1
ATOM 1394 O O . ILE A 1 178 ? -4.382 15.077 5.096 1.00 95.94 178 ILE A O 1
ATOM 1398 N N . PHE A 1 179 ? -3.041 14.607 3.341 1.00 95.19 179 PHE A N 1
ATOM 1399 C CA . PHE A 1 179 ? -2.297 13.532 3.986 1.00 95.19 179 PHE A CA 1
ATOM 1400 C C . PHE A 1 179 ? -1.637 14.030 5.267 1.00 95.19 179 PHE A C 1
ATOM 1402 O O . PHE A 1 179 ? -1.908 13.492 6.332 1.00 95.19 179 PHE A O 1
ATOM 1409 N N . SER A 1 180 ? -0.843 15.100 5.192 1.00 95.19 180 SER A N 1
ATOM 1410 C CA . SER A 1 180 ? -0.101 15.639 6.338 1.00 95.19 180 SER A CA 1
ATOM 1411 C C . SER A 1 180 ? -1.035 16.058 7.474 1.00 95.19 180 SER A C 1
ATOM 1413 O O . SER A 1 180 ? -0.800 15.699 8.628 1.00 95.19 180 SER A O 1
ATOM 1415 N N . TYR A 1 181 ? -2.132 16.751 7.147 1.00 94.75 181 TYR A N 1
ATOM 1416 C CA . TYR A 1 181 ? -3.151 17.142 8.120 1.00 94.75 181 TYR A CA 1
ATOM 1417 C C . TYR A 1 181 ? -3.818 15.927 8.780 1.00 94.75 181 TYR A C 1
ATOM 1419 O O . TYR A 1 181 ? -3.915 15.840 10.006 1.00 94.75 181 TYR A O 1
ATOM 1427 N N . THR A 1 182 ? -4.267 14.968 7.973 1.00 93.75 182 THR A N 1
ATOM 1428 C CA . THR A 1 182 ? -4.940 13.749 8.444 1.00 93.75 182 THR A CA 1
ATOM 1429 C C . THR A 1 182 ? -4.012 12.926 9.325 1.00 93.75 182 THR A C 1
ATOM 1431 O O . THR A 1 182 ? -4.385 12.497 10.417 1.00 93.75 182 THR A O 1
ATOM 1434 N N . TRP A 1 183 ? -2.775 12.759 8.875 1.00 91.88 183 TRP A N 1
ATOM 1435 C CA . TRP A 1 183 ? -1.772 11.929 9.510 1.00 91.88 183 TRP A CA 1
ATOM 1436 C C . TRP A 1 183 ? -1.313 12.482 10.851 1.00 91.88 183 TRP A C 1
ATOM 1438 O O . TRP A 1 183 ? -1.298 11.754 11.844 1.00 91.88 183 TRP A O 1
ATOM 1448 N N . PHE A 1 184 ? -1.022 13.783 10.902 1.00 93.56 184 PHE A N 1
ATOM 1449 C CA . PHE A 1 184 ? -0.671 14.469 12.139 1.00 93.56 184 PHE A CA 1
ATOM 1450 C C . PHE A 1 184 ? -1.772 14.304 13.195 1.00 93.56 184 PHE A C 1
ATOM 1452 O O . PHE A 1 184 ? -1.497 13.890 14.321 1.00 93.56 184 PHE A O 1
ATOM 1459 N N . ASN A 1 185 ? -3.032 14.526 12.812 1.00 93.00 185 ASN A N 1
ATOM 1460 C CA . ASN A 1 185 ? -4.161 14.400 13.729 1.00 93.00 185 ASN A CA 1
ATOM 1461 C C . ASN A 1 185 ? -4.362 12.965 14.240 1.00 93.00 185 ASN A C 1
ATOM 1463 O O . ASN A 1 185 ? -4.575 12.769 15.439 1.00 93.00 185 ASN A O 1
ATOM 1467 N N . ILE A 1 186 ? -4.260 11.958 13.364 1.00 92.00 186 ILE A N 1
ATOM 1468 C CA . ILE A 1 186 ? -4.340 10.548 13.774 1.00 92.00 186 ILE A CA 1
ATOM 1469 C C . ILE A 1 186 ? -3.215 10.224 14.764 1.00 92.00 186 ILE A C 1
ATOM 1471 O O . ILE A 1 186 ? -3.487 9.635 15.810 1.00 92.00 186 ILE A O 1
ATOM 1475 N N . ILE A 1 187 ? -1.973 10.640 14.494 1.00 91.56 187 ILE A N 1
ATOM 1476 C CA . ILE A 1 187 ? -0.836 10.404 15.397 1.00 91.56 187 ILE A CA 1
ATOM 1477 C C . ILE A 1 187 ? -1.082 11.052 16.763 1.00 91.56 187 ILE A C 1
ATOM 1479 O O . ILE A 1 187 ? -0.918 10.382 17.784 1.00 91.56 187 ILE A O 1
ATOM 1483 N N . CYS A 1 188 ? -1.526 12.311 16.809 1.00 90.50 188 CYS A N 1
ATOM 1484 C CA . CYS A 1 188 ? -1.849 12.990 18.066 1.00 90.50 188 CYS A CA 1
ATOM 1485 C C . CYS A 1 188 ? -2.930 12.240 18.859 1.00 90.50 188 CYS A C 1
ATOM 1487 O O . CYS A 1 188 ? -2.782 12.014 20.062 1.00 90.50 188 CYS A O 1
ATOM 1489 N N . LEU A 1 189 ? -3.994 11.793 18.189 1.00 88.19 189 LEU A N 1
ATOM 1490 C CA . LEU A 1 189 ? -5.068 11.018 18.808 1.00 88.19 189 LEU A CA 1
ATOM 1491 C C . LEU A 1 189 ? -4.575 9.671 19.353 1.00 88.19 189 LEU A C 1
ATOM 1493 O O . LEU A 1 189 ? -4.892 9.307 20.492 1.00 88.19 189 LEU A O 1
ATOM 1497 N N . VAL A 1 190 ? -3.765 8.952 18.573 1.00 87.69 190 VAL A N 1
ATOM 1498 C CA . VAL A 1 190 ? -3.152 7.685 18.988 1.00 87.69 190 VAL A CA 1
ATOM 1499 C C . VAL A 1 190 ? -2.238 7.900 20.191 1.00 87.69 190 VAL A C 1
ATOM 1501 O O . VAL A 1 190 ? -2.338 7.146 21.157 1.00 87.69 190 VAL A O 1
ATOM 1504 N N . GLN A 1 191 ? -1.407 8.945 20.194 1.00 86.75 191 GLN A N 1
ATOM 1505 C CA . GLN A 1 191 ? -0.538 9.278 21.325 1.00 86.75 191 GLN A CA 1
ATOM 1506 C C . GLN A 1 191 ? -1.341 9.573 22.595 1.00 86.75 191 GLN A C 1
ATOM 1508 O O . GLN A 1 191 ? -1.034 9.019 23.652 1.00 86.75 191 GLN A O 1
ATOM 1513 N N . VAL A 1 192 ? -2.406 10.379 22.503 1.00 83.75 192 VAL A N 1
ATOM 1514 C CA . VAL A 1 192 ? -3.287 10.670 23.646 1.00 83.75 192 VAL A CA 1
ATOM 1515 C C . VAL A 1 192 ? -3.921 9.388 24.183 1.00 83.75 192 VAL A C 1
ATOM 1517 O O . VAL A 1 192 ? -3.907 9.165 25.398 1.00 83.75 192 VAL A O 1
ATOM 1520 N N . ARG A 1 193 ? -4.426 8.503 23.313 1.00 82.94 193 ARG A N 1
ATOM 1521 C CA . ARG A 1 193 ? -4.962 7.202 23.744 1.00 82.94 193 ARG A CA 1
ATOM 1522 C C . ARG A 1 193 ? -3.905 6.318 24.377 1.00 82.94 193 ARG A C 1
ATOM 1524 O O . ARG A 1 193 ? -4.164 5.730 25.423 1.00 82.94 193 ARG A O 1
ATOM 1531 N N . PHE A 1 194 ? -2.713 6.260 23.797 1.00 79.06 194 PHE A N 1
ATOM 1532 C CA . PHE A 1 194 ? -1.605 5.493 24.346 1.00 79.06 194 PHE A CA 1
ATOM 1533 C C . PHE A 1 194 ? -1.264 5.993 25.759 1.00 79.06 194 PHE A C 1
ATOM 1535 O O . PHE A 1 194 ? -1.221 5.210 26.707 1.00 79.06 194 PHE A O 1
ATOM 1542 N N . ILE A 1 195 ? -1.158 7.309 25.958 1.00 78.50 195 ILE A N 1
ATOM 1543 C CA . ILE A 1 195 ? -0.951 7.905 27.285 1.00 78.50 195 ILE A CA 1
ATOM 1544 C C . ILE A 1 195 ? -2.091 7.527 28.242 1.00 78.50 195 ILE A C 1
ATOM 1546 O O . ILE A 1 195 ? -1.818 7.155 29.380 1.00 78.50 195 ILE A O 1
ATOM 1550 N N . GLN A 1 196 ? -3.354 7.559 27.807 1.00 74.25 196 GLN A N 1
ATOM 1551 C CA . GLN A 1 196 ? -4.498 7.166 28.640 1.00 74.25 196 GLN A CA 1
ATOM 1552 C C . GLN A 1 196 ? -4.464 5.685 29.050 1.00 74.25 196 GLN A C 1
ATOM 1554 O O . GLN A 1 196 ? -4.771 5.375 30.203 1.00 74.25 196 GLN A O 1
ATOM 1559 N N . TYR A 1 197 ? -4.062 4.780 28.153 1.00 68.50 197 TYR A N 1
ATOM 1560 C CA . TYR A 1 197 ? -3.930 3.353 28.462 1.00 68.50 197 TYR A CA 1
ATOM 1561 C C . TYR A 1 197 ? -2.794 3.067 29.453 1.00 68.50 197 TYR A C 1
ATOM 1563 O O . TYR A 1 197 ? -2.913 2.161 30.282 1.00 68.50 197 TYR A O 1
ATOM 1571 N N . PHE A 1 198 ? -1.717 3.860 29.412 1.00 64.94 198 PHE A N 1
ATOM 1572 C CA . PHE A 1 198 ? -0.496 3.604 30.182 1.00 64.94 198 PHE A CA 1
ATOM 1573 C C . PHE A 1 198 ? -0.236 4.575 31.338 1.00 64.94 198 PHE A C 1
ATOM 1575 O O . PHE A 1 198 ? 0.752 4.395 32.058 1.00 64.94 198 PHE A O 1
ATOM 1582 N N . LYS A 1 199 ? -1.102 5.571 31.580 1.00 60.81 199 LYS A N 1
ATOM 1583 C CA . LYS A 1 199 ? -0.949 6.495 32.712 1.00 60.81 199 LYS A CA 1
ATOM 1584 C C . LYS A 1 199 ? -0.981 5.696 34.016 1.00 60.81 199 LYS A C 1
ATOM 1586 O O . LYS A 1 199 ? -2.000 5.123 34.407 1.00 60.81 199 LYS A O 1
ATOM 1591 N N . LYS A 1 200 ? 0.166 5.642 34.698 1.00 52.12 200 LYS A N 1
ATOM 1592 C CA . LYS A 1 200 ? 0.309 5.024 36.019 1.00 52.12 200 LYS A CA 1
ATOM 1593 C C . LYS A 1 200 ? -0.667 5.733 36.957 1.00 52.12 200 LYS A C 1
ATOM 1595 O O . LYS A 1 200 ? -0.524 6.927 37.204 1.00 52.12 200 LYS A O 1
ATOM 1600 N N . LYS A 1 201 ? -1.676 5.016 37.462 1.00 50.00 201 LYS A N 1
ATOM 1601 C CA . LYS A 1 201 ? -2.513 5.524 38.555 1.00 50.00 201 LYS A CA 1
ATOM 1602 C C . LYS A 1 201 ? -1.564 5.745 39.734 1.00 50.00 201 LYS A C 1
ATOM 1604 O O . LYS A 1 201 ? -1.030 4.769 40.260 1.00 50.00 201 LYS A O 1
ATOM 1609 N N . VAL A 1 202 ? -1.274 7.003 40.067 1.00 47.69 202 VAL A N 1
ATOM 1610 C CA . VAL A 1 202 ? -0.544 7.350 41.289 1.00 47.69 202 VAL A CA 1
ATOM 1611 C C . VAL A 1 202 ? -1.410 6.832 42.427 1.00 47.69 202 VAL A C 1
ATOM 1613 O O . VAL A 1 202 ? -2.540 7.280 42.614 1.00 47.69 202 VAL A O 1
ATOM 1616 N N . SER A 1 203 ? -0.937 5.777 43.082 1.00 43.12 203 SER A N 1
ATOM 1617 C CA . SER A 1 203 ? -1.619 5.153 44.205 1.00 43.12 203 SER A CA 1
ATOM 1618 C C . SER A 1 203 ? -1.434 6.051 45.419 1.00 43.12 203 SER A C 1
ATOM 1620 O O . SER A 1 203 ? -0.596 5.768 46.268 1.00 43.12 203 SER A O 1
ATOM 1622 N N . ASN A 1 204 ? -2.191 7.144 45.490 1.00 43.56 204 ASN A N 1
ATOM 1623 C CA . ASN A 1 204 ? -2.386 7.822 46.760 1.00 43.56 204 ASN A CA 1
ATOM 1624 C C . ASN A 1 204 ? -3.403 7.009 47.558 1.00 43.56 204 ASN A C 1
ATOM 1626 O O . ASN A 1 204 ? -4.586 6.948 47.227 1.00 43.56 204 ASN A O 1
ATOM 1630 N N . ASN A 1 205 ? -2.847 6.311 48.542 1.00 55.16 205 ASN A N 1
ATOM 1631 C CA . ASN A 1 205 ? -3.465 5.747 49.731 1.00 55.16 205 ASN A CA 1
ATOM 1632 C C . ASN A 1 205 ? -4.936 6.168 49.934 1.00 55.16 205 ASN A C 1
ATOM 1634 O O . ASN A 1 205 ? -5.210 7.311 50.285 1.00 55.16 205 ASN A O 1
ATOM 1638 N N . SER A 1 206 ? -5.886 5.264 49.694 1.00 42.56 206 SER A N 1
ATOM 1639 C CA . SER A 1 206 ? -7.231 5.337 50.283 1.00 42.56 206 SER A CA 1
ATOM 1640 C C . SER A 1 206 ? -8.005 4.045 50.023 1.00 42.56 206 SER A C 1
ATOM 1642 O O . SER A 1 206 ? -8.092 3.543 48.901 1.00 42.56 206 SER A O 1
ATOM 1644 N N . ASN A 1 207 ? -8.557 3.502 51.107 1.00 47.66 207 ASN A N 1
ATOM 1645 C CA . ASN A 1 207 ? -9.479 2.372 51.159 1.00 47.66 207 ASN A CA 1
ATOM 1646 C C . ASN A 1 207 ? -10.808 2.726 50.479 1.00 47.66 207 ASN A C 1
ATOM 1648 O O . ASN A 1 207 ? -11.823 2.931 51.140 1.00 47.66 207 ASN A O 1
ATOM 1652 N N . THR A 1 208 ? -10.821 2.836 49.153 1.00 44.59 208 THR A N 1
ATOM 1653 C CA . THR A 1 208 ? -12.042 3.165 48.414 1.00 44.59 208 THR A CA 1
ATOM 1654 C C . THR A 1 208 ? -12.237 2.196 47.259 1.00 44.59 208 THR A C 1
ATOM 1656 O O . THR A 1 208 ? -11.323 1.910 46.486 1.00 44.59 208 THR A O 1
ATOM 1659 N N . SER A 1 209 ? -13.451 1.646 47.218 1.00 42.56 209 SER A N 1
ATOM 1660 C CA . SER A 1 209 ? -13.927 0.555 46.368 1.00 42.56 209 SER A CA 1
ATOM 1661 C C . SER A 1 209 ? -13.277 0.461 44.978 1.00 42.56 209 SER A C 1
ATOM 1663 O O . SER A 1 209 ? -13.148 1.432 44.228 1.00 42.56 209 SER A O 1
ATOM 1665 N N . LYS A 1 210 ? -12.884 -0.769 44.623 1.00 44.81 210 LYS A N 1
ATOM 1666 C CA . LYS A 1 210 ? -12.287 -1.168 43.343 1.00 44.81 210 LYS A CA 1
ATOM 1667 C C . LYS A 1 210 ? -13.255 -0.948 42.165 1.00 44.81 210 LYS A C 1
ATOM 1669 O O . LYS A 1 210 ? -13.727 -1.905 41.560 1.00 44.81 210 LYS A O 1
ATOM 1674 N N . ARG A 1 211 ? -13.490 0.296 41.738 1.00 45.28 211 ARG A N 1
ATOM 1675 C CA . ARG A 1 211 ? -13.844 0.566 40.335 1.00 45.28 211 ARG A CA 1
ATOM 1676 C C . ARG A 1 211 ? -12.565 0.450 39.509 1.00 45.28 211 ARG A C 1
ATOM 1678 O O . ARG A 1 211 ? -11.815 1.411 39.327 1.00 45.28 211 ARG A O 1
ATOM 1685 N N . MET A 1 212 ? -12.271 -0.775 39.072 1.00 44.66 212 MET A N 1
ATOM 1686 C CA . MET A 1 212 ? -11.259 -1.025 38.048 1.00 44.66 212 MET A CA 1
ATOM 1687 C C . MET A 1 212 ? -11.642 -0.241 36.790 1.00 44.66 212 MET A C 1
ATOM 1689 O O . MET A 1 212 ? -12.732 -0.411 36.252 1.00 44.66 212 MET A O 1
ATOM 1693 N N . SER A 1 213 ? -10.740 0.622 36.319 1.00 46.38 213 SER A N 1
ATOM 1694 C CA . SER A 1 213 ? -10.851 1.205 34.978 1.00 46.38 213 SER A CA 1
ATOM 1695 C C . SER A 1 213 ? -10.940 0.061 33.964 1.00 46.38 213 SER A C 1
ATOM 1697 O O . SER A 1 213 ? -10.184 -0.909 34.084 1.00 46.38 213 SER A O 1
ATOM 1699 N N . MET A 1 214 ? -11.826 0.159 32.968 1.00 45.56 214 MET A N 1
ATOM 1700 C CA . MET A 1 214 ? -11.974 -0.874 31.932 1.00 45.56 214 MET A CA 1
ATOM 1701 C C . MET A 1 214 ? -10.646 -1.207 31.231 1.00 45.56 214 MET A C 1
ATOM 1703 O O . MET A 1 214 ? -10.414 -2.361 30.888 1.00 45.56 214 MET A O 1
ATOM 1707 N N . ALA A 1 215 ? -9.711 -0.252 31.145 1.00 42.75 215 ALA A N 1
ATOM 1708 C CA . ALA A 1 215 ? -8.360 -0.484 30.626 1.00 42.75 215 ALA A CA 1
ATOM 1709 C C . ALA A 1 215 ? -7.519 -1.439 31.500 1.00 42.75 215 ALA A C 1
ATOM 1711 O O . ALA A 1 215 ? -6.705 -2.201 30.983 1.00 42.75 215 ALA A O 1
ATOM 1712 N N . SER A 1 216 ? -7.730 -1.440 32.823 1.00 44.12 216 SER A N 1
ATOM 1713 C CA . SER A 1 216 ? -7.106 -2.413 33.735 1.00 44.12 216 SER A CA 1
ATOM 1714 C C . SER A 1 216 ? -7.774 -3.789 33.685 1.00 44.12 216 SER A C 1
ATOM 1716 O O . SER A 1 216 ? -7.097 -4.788 33.901 1.00 44.12 216 SER A O 1
ATOM 1718 N N . LYS A 1 217 ? -9.072 -3.844 33.348 1.00 46.50 217 LYS A N 1
ATOM 1719 C CA . LYS A 1 217 ? -9.831 -5.092 33.168 1.00 46.50 217 LYS A CA 1
ATOM 1720 C C . LYS A 1 217 ? -9.483 -5.791 31.841 1.00 46.50 217 LYS A C 1
ATOM 1722 O O . LYS A 1 217 ? -9.557 -7.008 31.769 1.00 46.50 217 LYS A O 1
ATOM 1727 N N . ALA A 1 218 ? -9.033 -5.034 30.835 1.00 49.41 218 ALA A N 1
ATOM 1728 C CA . ALA A 1 218 ? -8.651 -5.520 29.504 1.00 49.41 218 ALA A CA 1
ATOM 1729 C C . ALA A 1 218 ? -7.145 -5.844 29.328 1.00 49.41 218 ALA A C 1
ATOM 1731 O O . ALA A 1 218 ? -6.681 -6.028 28.209 1.00 49.41 218 ALA A O 1
ATOM 1732 N N . GLY A 1 219 ? -6.344 -5.893 30.402 1.00 50.22 219 GLY A N 1
ATOM 1733 C CA . GLY A 1 219 ? -4.951 -6.378 30.337 1.00 50.22 219 GLY A CA 1
ATOM 1734 C C . GLY A 1 219 ? -3.915 -5.432 29.702 1.00 50.22 219 GLY A C 1
ATOM 1735 O O . GLY A 1 219 ? -2.723 -5.744 29.707 1.00 50.22 219 GLY A O 1
ATOM 1736 N N . PHE A 1 220 ? -4.312 -4.238 29.247 1.00 47.94 220 PHE A N 1
ATOM 1737 C CA . PHE A 1 220 ? -3.427 -3.277 28.570 1.00 47.94 220 PHE A CA 1
ATOM 1738 C C . PHE A 1 220 ? -2.296 -2.713 29.440 1.00 47.94 220 PHE A C 1
ATOM 1740 O O . PHE A 1 220 ? -1.413 -2.053 28.918 1.00 47.94 220 PHE A O 1
ATOM 1747 N N . ARG A 1 221 ? -2.251 -2.979 30.753 1.00 52.75 221 ARG A N 1
ATOM 1748 C CA . ARG A 1 221 ? -1.131 -2.557 31.623 1.00 52.75 221 ARG A CA 1
ATOM 1749 C C . ARG A 1 221 ? 0.079 -3.500 31.581 1.00 52.75 221 ARG A C 1
ATOM 1751 O O . ARG A 1 221 ? 1.090 -3.202 32.217 1.00 52.75 221 ARG A O 1
ATOM 1758 N N . ASN A 1 222 ? -0.022 -4.625 30.870 1.00 56.16 222 ASN A N 1
ATOM 1759 C CA . ASN A 1 222 ? 1.055 -5.600 30.736 1.00 56.16 222 ASN A CA 1
ATOM 1760 C C . ASN A 1 222 ? 2.074 -5.146 29.672 1.00 56.16 222 ASN A C 1
ATOM 1762 O O . ASN A 1 222 ? 1.705 -4.836 28.536 1.00 56.16 222 ASN A O 1
ATOM 1766 N N . LYS A 1 223 ? 3.370 -5.137 30.019 1.00 61.59 223 LYS A N 1
ATOM 1767 C CA . LYS A 1 223 ? 4.464 -4.811 29.080 1.00 61.59 223 LYS A CA 1
ATOM 1768 C C . LYS A 1 223 ? 4.445 -5.721 27.843 1.00 61.59 223 LYS A C 1
ATOM 1770 O O . LYS A 1 223 ? 4.768 -5.259 26.752 1.00 61.59 223 LYS A O 1
ATOM 1775 N N . ASN A 1 224 ? 3.967 -6.957 28.006 1.00 63.38 224 ASN A N 1
ATOM 1776 C CA . ASN A 1 224 ? 3.855 -7.955 26.940 1.00 63.38 224 ASN A CA 1
ATOM 1777 C C . ASN A 1 224 ? 2.806 -7.600 25.872 1.00 63.38 224 ASN A C 1
ATOM 1779 O O . ASN A 1 224 ? 2.873 -8.129 24.773 1.00 63.38 224 ASN A O 1
ATOM 1783 N N . VAL A 1 225 ? 1.860 -6.700 26.170 1.00 65.19 225 VAL A N 1
ATOM 1784 C CA . VAL A 1 225 ? 0.847 -6.213 25.210 1.00 65.19 225 VAL A CA 1
ATOM 1785 C C . VAL A 1 225 ? 1.230 -4.836 24.660 1.00 65.19 225 VAL A C 1
ATOM 1787 O O . VAL A 1 225 ? 0.996 -4.536 23.493 1.00 65.19 225 VAL A O 1
ATOM 1790 N N . ARG A 1 226 ? 1.883 -4.001 25.479 1.00 70.06 226 ARG A N 1
ATOM 1791 C CA . ARG A 1 226 ? 2.322 -2.652 25.093 1.00 70.06 226 ARG A CA 1
ATOM 1792 C C . ARG A 1 226 ? 3.321 -2.655 23.941 1.00 70.06 226 ARG A C 1
ATOM 1794 O O . ARG A 1 226 ? 3.138 -1.904 22.990 1.00 70.06 226 ARG A O 1
ATOM 1801 N N . ASN A 1 227 ? 4.382 -3.452 24.060 1.00 75.12 227 ASN A N 1
ATOM 1802 C CA . ASN A 1 227 ? 5.465 -3.479 23.081 1.00 75.12 227 ASN A CA 1
ATOM 1803 C C . ASN A 1 227 ? 4.977 -3.909 21.688 1.00 75.12 227 ASN A C 1
ATOM 1805 O O . ASN A 1 227 ? 5.193 -3.142 20.755 1.00 75.12 227 ASN A O 1
ATOM 1809 N N . PRO A 1 228 ? 4.264 -5.044 21.518 1.00 78.50 228 PRO A N 1
ATOM 1810 C CA . PRO A 1 228 ? 3.789 -5.438 20.194 1.00 78.50 228 PRO A CA 1
ATOM 1811 C C . PRO A 1 228 ? 2.781 -4.441 19.614 1.00 78.50 228 PRO A C 1
ATOM 1813 O O . PRO A 1 228 ? 2.830 -4.169 18.419 1.00 78.50 228 PRO A O 1
ATOM 1816 N N . LEU A 1 229 ? 1.920 -3.832 20.441 1.00 78.12 229 LEU A N 1
ATOM 1817 C CA . LEU A 1 229 ? 0.993 -2.796 19.979 1.00 78.12 229 LEU A CA 1
ATOM 1818 C C . LEU A 1 229 ? 1.734 -1.537 19.505 1.00 78.12 229 LEU A C 1
ATOM 1820 O O . LEU A 1 229 ? 1.404 -0.984 18.460 1.00 78.12 229 LEU A O 1
ATOM 1824 N N . GLN A 1 230 ? 2.749 -1.091 20.250 1.00 82.94 230 GLN A N 1
ATOM 1825 C CA . GLN A 1 230 ? 3.575 0.052 19.864 1.00 82.94 230 GLN A CA 1
ATOM 1826 C C . GLN A 1 230 ? 4.350 -0.226 18.575 1.00 82.94 230 GLN A C 1
ATOM 1828 O O . GLN A 1 230 ? 4.392 0.639 17.703 1.00 82.94 230 GLN A O 1
ATOM 1833 N N . THR A 1 231 ? 4.926 -1.422 18.436 1.00 83.38 231 THR A N 1
ATOM 1834 C CA . THR A 1 231 ? 5.617 -1.840 17.214 1.00 83.38 231 THR A CA 1
ATOM 1835 C C . THR A 1 231 ? 4.654 -1.877 16.033 1.00 83.38 231 THR A C 1
ATOM 1837 O O . THR A 1 231 ? 4.948 -1.257 15.020 1.00 83.38 231 THR A O 1
ATOM 1840 N N . ALA A 1 232 ? 3.480 -2.502 16.168 1.00 83.44 232 ALA A N 1
ATOM 1841 C CA . ALA A 1 232 ? 2.487 -2.568 15.096 1.00 83.44 232 ALA A CA 1
ATOM 1842 C C . ALA A 1 232 ? 2.026 -1.172 14.643 1.00 83.44 232 ALA A C 1
ATOM 1844 O O . ALA A 1 232 ? 1.978 -0.896 13.445 1.00 83.44 232 ALA A O 1
ATOM 1845 N N . LEU A 1 233 ? 1.758 -0.268 15.593 1.00 85.62 233 LEU A N 1
ATOM 1846 C CA . LEU A 1 233 ? 1.417 1.124 15.295 1.00 85.62 233 LEU A CA 1
ATOM 1847 C C . LEU A 1 233 ? 2.572 1.848 14.604 1.00 85.62 233 LEU A C 1
ATOM 1849 O O . LEU A 1 233 ? 2.364 2.485 13.579 1.00 85.62 233 LEU A O 1
ATOM 1853 N N . SER A 1 234 ? 3.792 1.727 15.128 1.00 87.12 234 SER A N 1
ATOM 1854 C CA . SER A 1 234 ? 4.979 2.336 14.524 1.00 87.12 234 SER A CA 1
ATOM 1855 C C . SER A 1 234 ? 5.180 1.853 13.088 1.00 87.12 234 SER A C 1
ATOM 1857 O O . SER A 1 234 ? 5.387 2.667 12.195 1.00 87.12 234 SER A O 1
ATOM 1859 N N . THR A 1 235 ? 5.074 0.545 12.849 1.00 87.06 235 THR A N 1
ATOM 1860 C CA . THR A 1 235 ? 5.187 -0.052 11.517 1.00 87.06 235 THR A CA 1
ATOM 1861 C C . THR A 1 235 ? 4.099 0.468 10.583 1.00 87.06 235 THR A C 1
ATOM 1863 O O . THR A 1 235 ? 4.422 0.872 9.467 1.00 87.06 235 THR A O 1
ATOM 1866 N N . TYR A 1 236 ? 2.843 0.539 11.041 1.00 87.44 236 TYR A N 1
ATOM 1867 C CA . TYR A 1 236 ? 1.753 1.149 10.278 1.00 87.44 236 TYR A CA 1
ATOM 1868 C C . TYR A 1 236 ? 2.121 2.579 9.867 1.00 87.44 236 TYR A C 1
ATOM 1870 O O . TYR A 1 236 ? 2.088 2.907 8.682 1.00 87.44 236 TYR A O 1
ATOM 1878 N N . PHE A 1 237 ? 2.564 3.410 10.816 1.00 89.19 237 PHE A N 1
ATOM 1879 C CA . PHE A 1 237 ? 2.883 4.802 10.515 1.00 89.19 237 PHE A CA 1
ATOM 1880 C C . PHE A 1 237 ? 4.080 4.950 9.553 1.00 89.19 237 PHE A C 1
ATOM 1882 O O . PHE A 1 237 ? 4.065 5.789 8.651 1.00 89.19 237 PHE A O 1
ATOM 1889 N N . CYS A 1 238 ? 5.110 4.117 9.702 1.00 89.69 238 CYS A N 1
ATOM 1890 C CA . CYS A 1 238 ? 6.282 4.139 8.829 1.00 89.69 238 CYS A CA 1
ATOM 1891 C C . CYS A 1 238 ? 5.957 3.707 7.391 1.00 89.69 238 CYS A C 1
ATOM 1893 O O . CYS A 1 238 ? 6.396 4.367 6.449 1.00 89.69 238 CYS A O 1
ATOM 1895 N N . ILE A 1 239 ? 5.173 2.637 7.210 1.00 89.19 239 ILE A N 1
ATOM 1896 C CA . ILE A 1 239 ? 4.798 2.129 5.879 1.00 89.19 239 ILE A CA 1
ATOM 1897 C C . ILE A 1 239 ? 4.033 3.195 5.092 1.00 89.19 239 ILE A C 1
ATOM 1899 O O . ILE A 1 239 ? 4.311 3.441 3.921 1.00 89.19 239 ILE A O 1
ATOM 1903 N N . TRP A 1 240 ? 3.102 3.876 5.748 1.00 89.31 240 TRP A N 1
ATOM 1904 C CA . TRP A 1 240 ? 2.295 4.917 5.125 1.00 89.31 240 TRP A CA 1
ATOM 1905 C C . TRP A 1 240 ? 3.108 6.133 4.664 1.00 89.31 240 TRP A C 1
ATOM 1907 O O . TRP A 1 240 ? 2.832 6.677 3.597 1.00 89.31 240 TRP A O 1
ATOM 1917 N N . MET A 1 241 ? 4.151 6.518 5.408 1.00 90.44 241 MET A N 1
ATOM 1918 C CA . MET A 1 241 ? 5.078 7.583 4.996 1.00 90.44 241 MET A CA 1
ATOM 1919 C C . MET A 1 241 ? 5.962 7.180 3.809 1.00 90.44 241 MET A C 1
ATOM 1921 O O . MET A 1 241 ? 6.406 8.047 3.057 1.00 90.44 241 MET A O 1
ATOM 1925 N N . ALA A 1 242 ? 6.211 5.883 3.612 1.00 89.50 242 ALA A N 1
ATOM 1926 C CA . ALA A 1 242 ? 7.037 5.405 2.508 1.00 89.50 242 ALA A CA 1
ATOM 1927 C C . ALA A 1 242 ? 6.364 5.609 1.140 1.00 89.50 242 ALA A C 1
ATOM 1929 O O . ALA A 1 242 ? 7.050 5.904 0.165 1.00 89.50 242 ALA A O 1
ATOM 1930 N N . TYR A 1 243 ? 5.033 5.513 1.050 1.00 89.06 243 TYR A N 1
ATOM 1931 C CA . TYR A 1 243 ? 4.301 5.641 -0.217 1.00 89.06 243 TYR A CA 1
ATOM 1932 C C . TYR A 1 243 ? 4.512 6.968 -0.968 1.00 89.06 243 TYR A C 1
ATOM 1934 O O . TYR A 1 243 ? 4.870 6.907 -2.147 1.00 89.06 243 TYR A O 1
ATOM 1942 N N . PRO A 1 244 ? 4.329 8.159 -0.362 1.00 90.06 244 PRO A N 1
ATOM 1943 C CA . PRO A 1 244 ? 4.569 9.421 -1.064 1.00 90.06 244 PRO A CA 1
ATOM 1944 C C . PRO A 1 244 ? 6.043 9.603 -1.452 1.00 90.06 244 PRO A C 1
ATOM 1946 O O . PRO A 1 244 ? 6.331 10.146 -2.516 1.00 90.06 244 PRO A O 1
ATOM 1949 N N . ILE A 1 245 ? 6.978 9.093 -0.641 1.00 89.25 245 ILE A N 1
ATOM 1950 C CA . ILE A 1 245 ? 8.413 9.112 -0.958 1.00 89.25 245 ILE A CA 1
ATOM 1951 C C . ILE A 1 245 ? 8.693 8.240 -2.187 1.00 89.25 245 ILE A C 1
ATOM 1953 O O . ILE A 1 245 ? 9.325 8.697 -3.138 1.00 89.25 245 ILE A O 1
ATOM 1957 N N . LEU A 1 246 ? 8.176 7.008 -2.203 1.00 86.06 246 LEU A N 1
ATOM 1958 C CA . LEU A 1 246 ? 8.295 6.096 -3.342 1.00 86.06 246 LEU A CA 1
ATOM 1959 C C . LEU A 1 246 ? 7.682 6.696 -4.609 1.00 86.06 246 LEU A C 1
ATOM 1961 O O . LEU A 1 246 ? 8.256 6.551 -5.685 1.00 86.06 246 LEU A O 1
ATOM 1965 N N . TRP A 1 247 ? 6.559 7.407 -4.491 1.00 88.00 247 TRP A N 1
ATOM 1966 C CA . TRP A 1 247 ? 5.943 8.096 -5.623 1.00 88.00 247 TRP A CA 1
ATOM 1967 C C . TRP A 1 247 ? 6.884 9.152 -6.228 1.00 88.00 247 TRP A C 1
ATOM 1969 O O . TRP A 1 247 ? 7.098 9.151 -7.438 1.00 88.00 247 TRP A O 1
ATOM 1979 N N . ILE A 1 248 ? 7.520 9.991 -5.399 1.00 87.19 248 ILE A N 1
ATOM 1980 C CA . ILE A 1 248 ? 8.496 10.996 -5.862 1.00 87.19 248 ILE A CA 1
ATOM 1981 C C . ILE A 1 248 ? 9.719 10.325 -6.499 1.00 87.19 248 ILE A C 1
ATOM 1983 O O . ILE A 1 248 ? 10.187 10.761 -7.553 1.00 87.19 248 ILE A O 1
ATOM 1987 N N . LEU A 1 249 ? 10.246 9.268 -5.878 1.00 82.81 249 LEU A N 1
ATOM 1988 C CA . LEU A 1 249 ? 11.420 8.547 -6.377 1.00 82.81 249 LEU A CA 1
ATOM 1989 C C . LEU A 1 249 ? 11.169 7.889 -7.742 1.00 82.81 249 LEU A C 1
ATOM 1991 O O . LEU A 1 249 ? 12.064 7.878 -8.591 1.00 82.81 249 LEU A O 1
ATOM 1995 N N . LEU A 1 250 ? 9.956 7.374 -7.959 1.00 80.56 250 LEU A N 1
ATOM 1996 C CA . LEU A 1 250 ? 9.524 6.837 -9.247 1.00 80.56 250 LEU A CA 1
ATOM 1997 C C . LEU A 1 250 ? 9.360 7.953 -10.287 1.00 80.56 250 LEU A C 1
ATOM 1999 O O . LEU A 1 250 ? 9.926 7.859 -11.372 1.00 80.56 250 LEU A O 1
ATOM 2003 N N . GLU A 1 251 ? 8.669 9.045 -9.950 1.00 81.44 251 GLU A N 1
ATOM 2004 C CA . GLU A 1 251 ? 8.414 10.157 -10.881 1.00 81.44 251 GLU A CA 1
ATOM 2005 C C . GLU A 1 251 ? 9.703 10.879 -11.314 1.00 81.44 251 GLU A C 1
ATOM 2007 O O . GLU A 1 251 ? 9.835 11.325 -12.455 1.00 81.44 251 GLU A O 1
ATOM 2012 N N . THR A 1 252 ? 10.681 10.986 -10.415 1.00 79.94 252 THR A N 1
ATOM 2013 C CA . THR A 1 252 ? 11.992 11.589 -10.714 1.00 79.94 252 THR A CA 1
ATOM 2014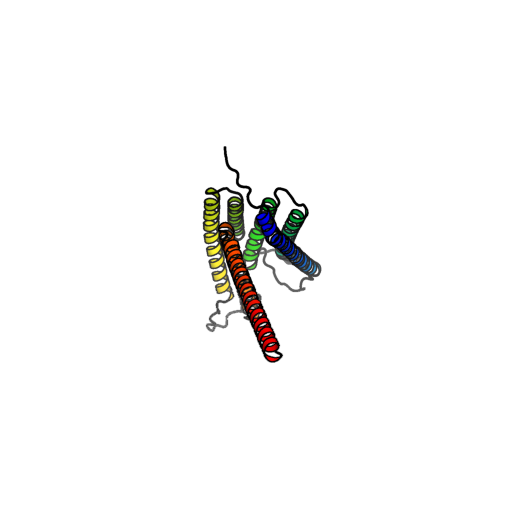 C C . THR A 1 252 ? 12.932 10.641 -11.464 1.00 79.94 252 THR A C 1
ATOM 2016 O O . THR A 1 252 ? 14.032 11.049 -11.845 1.00 79.94 252 THR A O 1
ATOM 2019 N N . ASN A 1 253 ? 12.519 9.388 -11.705 1.00 72.56 253 ASN A N 1
ATOM 2020 C CA . ASN A 1 253 ? 13.363 8.304 -12.212 1.00 72.56 253 ASN A CA 1
ATOM 2021 C C . ASN A 1 253 ? 14.659 8.120 -11.400 1.00 72.56 253 ASN A C 1
ATOM 2023 O O . ASN A 1 253 ? 15.652 7.608 -11.922 1.00 72.56 253 ASN A O 1
ATOM 2027 N N . ALA A 1 254 ? 14.679 8.541 -10.130 1.00 69.94 254 ALA A N 1
ATOM 2028 C CA . ALA A 1 254 ? 15.878 8.496 -9.299 1.00 69.94 254 ALA A CA 1
ATOM 2029 C C . ALA A 1 254 ? 16.349 7.051 -9.088 1.00 69.94 254 ALA A C 1
ATOM 2031 O O . ALA A 1 254 ? 17.542 6.772 -9.153 1.00 69.94 254 ALA A O 1
ATOM 2032 N N . ILE A 1 255 ? 15.404 6.119 -8.923 1.00 64.56 255 ILE A N 1
ATOM 2033 C CA . ILE A 1 255 ? 15.691 4.688 -8.746 1.00 64.56 255 ILE A CA 1
ATOM 2034 C C . ILE A 1 255 ? 16.315 4.101 -10.016 1.00 64.56 255 ILE A C 1
ATOM 2036 O O . ILE A 1 255 ? 17.349 3.443 -9.946 1.00 64.56 255 ILE A O 1
ATOM 2040 N N . SER A 1 256 ? 15.737 4.384 -11.184 1.00 61.91 256 SER A N 1
ATOM 2041 C CA . SER A 1 256 ? 16.262 3.900 -12.465 1.00 61.91 256 SER A CA 1
ATOM 2042 C C . SER A 1 256 ? 17.650 4.467 -12.762 1.00 61.91 256 SER A C 1
ATOM 2044 O O . SER A 1 256 ? 18.502 3.745 -13.271 1.00 61.91 256 SER A O 1
ATOM 2046 N N . ARG A 1 257 ? 17.907 5.734 -12.406 1.00 62.97 257 ARG A N 1
ATOM 2047 C CA . ARG A 1 257 ? 19.240 6.348 -12.520 1.00 62.97 257 ARG A CA 1
ATOM 2048 C C . ARG A 1 257 ? 20.252 5.665 -11.604 1.00 62.97 257 ARG A C 1
ATOM 2050 O O . ARG A 1 257 ? 21.284 5.239 -12.094 1.00 62.97 257 ARG A O 1
ATOM 2057 N N . LEU A 1 258 ? 19.913 5.445 -10.333 1.00 65.38 258 LEU A N 1
ATOM 2058 C CA . LEU A 1 258 ? 20.789 4.752 -9.380 1.00 65.38 258 LEU A CA 1
ATOM 2059 C C . LEU A 1 258 ? 21.124 3.315 -9.810 1.00 65.38 258 LEU A C 1
ATOM 2061 O O . LEU A 1 258 ? 22.269 2.884 -9.684 1.00 65.38 258 LEU A O 1
ATOM 2065 N N . ILE A 1 259 ? 20.145 2.573 -10.338 1.00 66.31 259 ILE A N 1
ATOM 2066 C CA . ILE A 1 259 ? 20.364 1.209 -10.843 1.00 66.31 259 ILE A CA 1
ATOM 2067 C C . ILE A 1 259 ? 21.234 1.233 -12.104 1.00 66.31 259 ILE A C 1
ATOM 2069 O O . ILE A 1 259 ? 22.155 0.425 -12.218 1.00 66.31 259 ILE A O 1
ATOM 2073 N N . MET A 1 260 ? 20.984 2.162 -13.034 1.00 63.03 260 MET A N 1
ATOM 2074 C CA . MET A 1 260 ? 21.812 2.310 -14.234 1.00 63.03 260 MET A CA 1
ATOM 2075 C C . MET A 1 260 ? 23.241 2.739 -13.901 1.00 63.03 260 MET A C 1
ATOM 2077 O O . MET A 1 260 ? 24.170 2.213 -14.504 1.00 63.03 260 MET A O 1
ATOM 2081 N N . ASP A 1 261 ? 23.432 3.635 -12.935 1.00 67.56 261 ASP A N 1
ATOM 2082 C CA . ASP A 1 261 ? 24.757 4.080 -12.502 1.00 67.56 261 ASP A CA 1
ATOM 2083 C C . ASP A 1 261 ? 25.537 2.927 -11.861 1.00 67.56 261 ASP A C 1
ATOM 2085 O O . ASP A 1 261 ? 26.707 2.721 -12.188 1.00 67.56 261 ASP A O 1
ATOM 2089 N N . LYS A 1 262 ? 24.872 2.101 -11.041 1.00 68.94 262 LYS A N 1
ATOM 2090 C CA . LYS A 1 262 ? 25.471 0.883 -10.481 1.00 68.94 262 LYS A CA 1
ATOM 2091 C C . LYS A 1 262 ? 25.830 -0.138 -11.568 1.00 68.94 262 LYS A C 1
ATOM 2093 O O . LYS A 1 262 ? 26.953 -0.629 -11.592 1.00 68.94 262 LYS A O 1
ATOM 2098 N N . ALA A 1 263 ? 24.922 -0.413 -12.505 1.00 63.91 263 ALA A N 1
ATOM 2099 C CA . ALA A 1 263 ? 25.181 -1.342 -13.609 1.00 63.91 263 ALA A CA 1
ATOM 2100 C C . ALA A 1 263 ? 26.297 -0.840 -14.543 1.00 63.91 263 ALA A C 1
ATOM 2102 O O . ALA A 1 263 ? 27.092 -1.623 -15.063 1.00 63.91 263 ALA A O 1
ATOM 2103 N N . ARG A 1 264 ? 26.383 0.479 -14.753 1.00 63.22 264 ARG A N 1
ATOM 2104 C CA . ARG A 1 264 ? 27.455 1.112 -15.526 1.00 63.22 264 ARG A CA 1
ATOM 2105 C C . ARG A 1 264 ? 28.796 0.981 -14.816 1.00 63.22 264 ARG A C 1
ATOM 2107 O O . ARG A 1 264 ? 29.794 0.732 -15.488 1.00 63.22 264 ARG A O 1
ATOM 2114 N N . PHE A 1 265 ? 28.813 1.123 -13.494 1.00 66.62 265 PHE A N 1
ATOM 2115 C CA . PHE A 1 265 ? 30.003 0.918 -12.677 1.00 66.62 265 PHE A CA 1
ATOM 2116 C C . PHE A 1 265 ? 30.505 -0.531 -12.785 1.00 66.62 265 PHE A C 1
ATOM 2118 O O . PHE A 1 265 ? 31.635 -0.742 -13.213 1.00 66.62 265 PHE A O 1
ATOM 2125 N N . GLU A 1 266 ? 29.630 -1.517 -12.566 1.00 68.44 266 GLU A N 1
ATOM 2126 C CA . GLU A 1 266 ? 29.965 -2.949 -12.683 1.00 68.44 266 GLU A CA 1
ATOM 2127 C C . GLU A 1 266 ? 30.440 -3.327 -14.101 1.00 68.44 266 GLU A C 1
ATOM 2129 O O . GLU A 1 266 ? 31.417 -4.056 -14.268 1.00 68.44 266 GLU A O 1
ATOM 2134 N N . MET A 1 267 ? 29.812 -2.786 -15.155 1.00 59.78 267 MET A N 1
ATOM 2135 C CA . MET A 1 267 ? 30.275 -3.000 -16.534 1.00 59.78 267 MET A CA 1
ATOM 2136 C C . MET A 1 267 ? 31.609 -2.316 -16.846 1.00 59.78 267 MET A C 1
ATOM 2138 O O . MET A 1 267 ? 32.332 -2.779 -17.730 1.00 59.78 267 MET A O 1
ATOM 2142 N N . THR A 1 268 ? 31.931 -1.212 -16.173 1.00 65.56 268 THR A N 1
ATOM 2143 C CA . THR A 1 268 ? 33.220 -0.532 -16.348 1.00 65.56 268 THR A CA 1
ATOM 2144 C C . THR A 1 268 ? 34.325 -1.327 -15.659 1.00 65.56 268 THR A C 1
ATOM 2146 O O . THR A 1 268 ? 35.354 -1.565 -16.283 1.00 65.56 268 THR A O 1
ATOM 2149 N N . GLU A 1 269 ? 34.081 -1.842 -14.451 1.00 63.62 269 GLU A N 1
ATOM 2150 C CA . GLU A 1 269 ? 35.010 -2.750 -13.763 1.00 63.62 269 GLU A CA 1
ATOM 2151 C C . GLU A 1 269 ? 35.278 -4.019 -14.584 1.00 63.62 269 GLU A C 1
ATOM 2153 O O . GLU A 1 269 ? 36.432 -4.350 -14.839 1.00 63.62 269 GLU A O 1
ATOM 2158 N N . LEU A 1 270 ? 34.232 -4.671 -15.109 1.00 59.31 270 LEU A N 1
ATOM 2159 C CA . LEU A 1 270 ? 34.373 -5.864 -15.956 1.00 59.31 270 LEU A CA 1
ATOM 2160 C C . LEU A 1 270 ? 35.166 -5.608 -17.248 1.00 59.31 270 LEU A C 1
ATOM 2162 O O . LEU A 1 270 ? 35.856 -6.505 -17.738 1.00 59.31 270 LEU A O 1
ATOM 2166 N N . LYS A 1 271 ? 35.065 -4.403 -17.826 1.00 62.19 271 LYS A N 1
ATOM 2167 C CA . LYS A 1 271 ? 35.862 -4.015 -19.001 1.00 62.19 271 LYS A CA 1
ATOM 2168 C C . LYS A 1 271 ? 37.334 -3.852 -18.648 1.00 62.19 271 LYS A C 1
ATOM 2170 O O . LYS A 1 271 ? 38.161 -4.399 -19.372 1.00 62.19 271 LYS A O 1
ATOM 2175 N N . VAL A 1 272 ? 37.630 -3.183 -17.534 1.00 64.38 272 VAL A N 1
ATOM 2176 C CA . VAL A 1 272 ? 39.001 -3.016 -17.028 1.00 64.38 272 VAL A CA 1
ATOM 2177 C C . VAL A 1 272 ? 39.637 -4.387 -16.783 1.00 64.38 272 VAL A C 1
ATOM 2179 O O . VAL A 1 272 ? 40.678 -4.683 -17.355 1.00 64.38 272 VAL A O 1
ATOM 2182 N N . THR A 1 273 ? 38.940 -5.304 -16.101 1.00 71.12 273 THR A N 1
ATOM 2183 C CA . THR A 1 273 ? 39.469 -6.659 -15.848 1.00 71.12 273 THR A CA 1
ATOM 2184 C C . THR A 1 273 ? 39.749 -7.443 -17.134 1.00 71.12 273 THR A C 1
ATOM 2186 O O . THR A 1 273 ? 40.691 -8.229 -17.201 1.00 71.12 273 THR A O 1
ATOM 2189 N N . LYS A 1 274 ? 38.933 -7.261 -18.180 1.00 71.56 274 LYS A N 1
ATOM 2190 C CA . LYS A 1 274 ? 39.149 -7.937 -19.464 1.00 71.56 274 LYS A CA 1
ATOM 2191 C C . LYS A 1 274 ? 40.342 -7.360 -20.223 1.00 71.56 274 LYS A C 1
ATOM 2193 O O . LYS A 1 274 ? 41.037 -8.131 -20.879 1.00 71.56 274 LYS A O 1
ATOM 2198 N N . GLU A 1 275 ? 40.541 -6.045 -20.184 1.00 77.94 275 GLU A N 1
ATOM 2199 C CA . GLU A 1 275 ? 41.687 -5.379 -20.812 1.00 77.94 275 GLU A CA 1
ATOM 2200 C C . GLU A 1 275 ? 42.995 -5.783 -20.127 1.00 77.94 275 GLU A C 1
ATOM 2202 O O . GLU A 1 275 ? 43.911 -6.215 -20.829 1.00 77.94 275 GLU A O 1
ATOM 2207 N N . ASP A 1 276 ? 43.015 -5.807 -18.793 1.00 77.19 276 ASP A N 1
ATOM 2208 C CA . ASP A 1 276 ? 44.156 -6.263 -17.991 1.00 77.19 276 ASP A CA 1
ATOM 2209 C C . ASP A 1 276 ? 44.538 -7.717 -18.331 1.00 77.19 276 ASP A C 1
ATOM 2211 O O . ASP A 1 276 ? 45.691 -8.020 -18.635 1.00 77.19 276 ASP A O 1
ATOM 2215 N N . LEU A 1 277 ? 43.553 -8.623 -18.405 1.00 72.88 277 LEU A N 1
ATOM 2216 C CA . LEU A 1 277 ? 43.780 -10.022 -18.800 1.00 72.88 277 LEU A CA 1
ATOM 2217 C C . LEU A 1 277 ? 44.310 -10.164 -20.238 1.00 72.88 277 LEU A C 1
ATOM 2219 O O . LEU A 1 277 ? 45.063 -11.092 -20.551 1.00 72.88 277 LEU A O 1
ATOM 2223 N N . LEU A 1 278 ? 43.898 -9.273 -21.142 1.00 81.19 278 LEU A N 1
ATOM 2224 C CA . LEU A 1 278 ? 44.344 -9.273 -22.537 1.00 81.19 278 LEU A CA 1
ATOM 2225 C C . LEU A 1 278 ? 45.775 -8.744 -22.668 1.00 81.19 278 LEU A C 1
ATOM 2227 O O . LEU A 1 278 ? 46.520 -9.201 -23.543 1.00 81.19 278 LEU A O 1
ATOM 2231 N N . GLU A 1 279 ? 46.146 -7.787 -21.825 1.00 87.12 279 GLU A N 1
ATOM 2232 C CA . GLU A 1 279 ? 47.496 -7.249 -21.723 1.00 87.12 279 GLU A CA 1
ATOM 2233 C C . GLU A 1 279 ? 48.457 -8.281 -21.119 1.00 87.12 279 GLU A C 1
ATOM 2235 O O . GLU A 1 279 ? 49.484 -8.581 -21.736 1.00 87.12 279 GLU A O 1
ATOM 2240 N N . ASP A 1 280 ? 48.065 -8.948 -20.033 1.00 85.25 280 ASP A N 1
ATOM 2241 C CA . ASP A 1 280 ? 48.822 -10.056 -19.440 1.00 85.25 280 ASP A CA 1
ATOM 2242 C C . ASP A 1 280 ? 49.052 -11.194 -20.440 1.00 85.25 280 ASP A C 1
ATOM 2244 O O . ASP A 1 280 ? 50.183 -11.655 -20.625 1.00 85.25 280 ASP A O 1
ATOM 2248 N N . TYR A 1 281 ? 48.017 -11.588 -21.190 1.00 85.38 281 TYR A N 1
ATOM 2249 C CA . TYR A 1 281 ? 48.153 -12.610 -22.229 1.00 85.38 281 TYR A CA 1
ATOM 2250 C C . TYR A 1 281 ? 49.129 -12.197 -23.346 1.00 85.38 281 TYR A C 1
ATOM 2252 O O . TYR A 1 281 ? 49.895 -13.024 -23.859 1.00 85.38 281 TYR A O 1
ATOM 2260 N N . LYS A 1 282 ? 49.128 -10.921 -23.756 1.00 90.69 282 LYS A N 1
ATOM 2261 C CA . LYS A 1 282 ? 50.075 -10.409 -24.763 1.00 90.69 282 LYS A CA 1
ATOM 2262 C C . LYS A 1 282 ? 51.507 -10.417 -24.232 1.00 90.69 282 LYS A C 1
ATOM 2264 O O . LYS A 1 282 ? 52.400 -10.857 -24.964 1.00 90.69 282 LYS A O 1
ATOM 2269 N N . ASN A 1 283 ? 51.703 -9.990 -22.988 1.00 91.12 283 ASN A N 1
ATOM 2270 C CA . ASN A 1 283 ? 53.001 -9.967 -22.318 1.00 91.12 283 ASN A CA 1
ATOM 2271 C C . ASN A 1 283 ? 53.565 -11.388 -22.165 1.00 91.12 283 ASN A C 1
ATOM 2273 O O . ASN A 1 283 ? 54.716 -11.650 -22.524 1.00 91.12 283 ASN A O 1
ATOM 2277 N N . GLU A 1 284 ? 52.737 -12.348 -21.752 1.00 87.94 284 GLU A N 1
ATOM 2278 C CA . GLU A 1 284 ? 53.137 -13.751 -21.634 1.00 87.94 284 GLU A CA 1
ATOM 2279 C C . GLU A 1 284 ? 53.466 -14.376 -23.000 1.00 87.94 284 GLU A C 1
ATOM 2281 O O . GLU A 1 284 ? 54.488 -15.052 -23.167 1.00 87.94 284 GLU A O 1
ATOM 2286 N N . LYS A 1 285 ? 52.673 -14.074 -24.034 1.00 90.81 285 LYS A N 1
ATOM 2287 C CA . LYS A 1 285 ? 52.942 -14.523 -25.406 1.00 90.81 285 LYS A CA 1
ATOM 2288 C C . LYS A 1 285 ? 54.244 -13.944 -25.968 1.00 90.81 285 LYS A C 1
ATOM 2290 O O . LYS A 1 285 ? 54.948 -14.646 -26.701 1.00 90.81 285 LYS A O 1
ATOM 2295 N N . GLN A 1 286 ? 54.572 -12.689 -25.660 1.00 91.25 286 GLN A N 1
ATOM 2296 C CA . GLN A 1 286 ? 55.854 -12.085 -26.034 1.00 91.25 286 GLN A CA 1
ATOM 2297 C C . GLN A 1 286 ? 57.018 -12.762 -25.308 1.00 91.25 286 GLN A C 1
ATOM 2299 O O . GLN A 1 286 ? 57.962 -13.200 -25.969 1.00 91.25 286 GLN A O 1
ATOM 2304 N N . ARG A 1 287 ? 56.900 -12.974 -23.995 1.00 91.56 287 ARG A N 1
ATOM 2305 C CA . ARG A 1 287 ? 57.907 -13.682 -23.193 1.00 91.56 287 ARG A CA 1
ATOM 2306 C C . ARG A 1 287 ? 58.187 -15.089 -23.730 1.00 91.56 287 ARG A C 1
ATOM 2308 O O . ARG A 1 287 ? 59.342 -15.479 -23.884 1.00 91.56 287 ARG A O 1
ATOM 2315 N N . MET A 1 288 ? 57.144 -15.830 -24.107 1.00 85.19 288 MET A N 1
ATOM 2316 C CA . MET A 1 288 ? 57.284 -17.162 -24.710 1.00 85.19 288 MET A CA 1
ATOM 2317 C C . MET A 1 288 ? 57.985 -17.132 -26.074 1.00 85.19 288 MET A C 1
ATOM 2319 O O . MET A 1 288 ? 58.733 -18.052 -26.408 1.00 85.19 288 MET A O 1
ATOM 2323 N N . ARG A 1 289 ? 57.779 -16.081 -26.877 1.00 90.19 289 ARG A N 1
ATOM 2324 C CA . ARG A 1 289 ? 58.489 -15.903 -28.156 1.00 90.19 289 ARG A CA 1
ATOM 2325 C C . ARG A 1 289 ? 59.967 -15.590 -27.945 1.00 90.19 289 ARG A C 1
ATOM 2327 O O . ARG A 1 289 ? 60.797 -16.133 -28.669 1.00 90.19 289 ARG A O 1
ATOM 2334 N N . GLU A 1 290 ? 60.300 -14.759 -26.963 1.00 91.00 290 GLU A N 1
ATOM 2335 C CA . GLU A 1 290 ? 61.692 -14.455 -26.619 1.00 91.00 290 GLU A CA 1
ATOM 2336 C C . GLU A 1 290 ? 62.439 -15.683 -26.102 1.00 91.00 290 GLU A C 1
ATOM 2338 O O . GLU A 1 290 ? 63.558 -15.944 -26.541 1.00 91.00 290 GLU A O 1
ATOM 2343 N N . LEU A 1 291 ? 61.806 -16.483 -25.239 1.00 89.94 291 LEU A N 1
ATOM 2344 C CA . LEU A 1 291 ? 62.387 -17.735 -24.746 1.00 89.94 291 LEU A CA 1
ATOM 2345 C C . LEU A 1 291 ? 62.675 -18.717 -25.889 1.00 89.94 291 LEU A C 1
ATOM 2347 O O . LEU A 1 291 ? 63.753 -19.305 -25.927 1.00 89.94 291 LEU A O 1
ATOM 2351 N N . ARG A 1 292 ? 61.762 -18.844 -26.863 1.00 87.69 292 ARG A N 1
ATOM 2352 C CA . ARG A 1 292 ? 61.983 -19.678 -28.058 1.00 87.69 292 ARG A CA 1
ATOM 2353 C C . ARG A 1 292 ? 63.148 -19.181 -28.914 1.00 87.69 292 ARG A C 1
ATOM 2355 O O . ARG A 1 292 ? 63.951 -19.996 -29.350 1.00 87.69 292 ARG A O 1
ATOM 2362 N N . ARG A 1 293 ? 63.269 -17.864 -29.116 1.00 89.00 293 ARG A N 1
ATOM 2363 C CA . ARG A 1 293 ? 64.400 -17.270 -29.854 1.00 89.00 293 ARG A CA 1
ATOM 2364 C C . ARG A 1 293 ? 65.735 -17.522 -29.154 1.00 89.00 293 ARG A C 1
ATOM 2366 O O . ARG A 1 293 ? 66.702 -17.871 -29.817 1.00 89.00 293 ARG A O 1
ATOM 2373 N N . ARG A 1 294 ? 65.782 -17.387 -27.824 1.00 88.06 294 ARG A N 1
ATOM 2374 C CA . ARG A 1 294 ? 66.988 -17.675 -27.030 1.00 88.06 294 ARG A CA 1
ATOM 2375 C C . ARG A 1 294 ? 67.371 -19.155 -27.061 1.00 88.06 294 ARG A C 1
ATOM 2377 O O . ARG A 1 294 ? 68.552 -19.456 -27.113 1.00 88.06 294 ARG A O 1
ATOM 2384 N N . ALA A 1 295 ? 66.392 -20.060 -27.047 1.00 83.50 295 ALA A N 1
ATOM 2385 C CA . ALA A 1 295 ? 66.647 -21.495 -27.146 1.00 83.50 295 ALA A CA 1
ATOM 2386 C C . ALA A 1 295 ? 67.199 -21.899 -28.524 1.00 83.50 295 ALA A C 1
ATOM 2388 O O . ALA A 1 295 ? 68.107 -22.717 -28.586 1.00 83.50 295 ALA A O 1
ATOM 2389 N N . GLN A 1 296 ? 66.690 -21.301 -29.609 1.00 82.75 296 GLN A N 1
ATOM 2390 C CA . GLN A 1 296 ? 67.213 -21.522 -30.964 1.00 82.75 296 GLN A CA 1
ATOM 2391 C C . GLN A 1 296 ? 68.646 -20.995 -31.109 1.00 82.75 296 GLN A C 1
ATOM 2393 O O . GLN A 1 296 ? 69.517 -21.728 -31.552 1.00 82.75 296 GLN A O 1
ATOM 2398 N N . ALA A 1 297 ? 68.917 -19.782 -30.621 1.00 83.12 297 ALA A N 1
ATOM 2399 C CA . ALA A 1 297 ? 70.257 -19.190 -30.655 1.00 83.12 297 ALA A CA 1
ATOM 2400 C C . ALA A 1 297 ? 71.303 -19.907 -29.775 1.00 83.12 297 ALA A C 1
ATOM 2402 O O . ALA A 1 297 ? 72.474 -19.564 -29.846 1.00 83.12 297 ALA A O 1
ATOM 2403 N N . ALA A 1 298 ? 70.890 -20.835 -28.905 1.00 75.56 298 ALA A N 1
ATOM 2404 C CA . ALA A 1 298 ? 71.790 -21.657 -28.093 1.00 75.56 298 ALA A CA 1
ATOM 2405 C C . ALA A 1 298 ? 72.035 -23.056 -28.692 1.00 75.56 298 ALA A C 1
ATOM 2407 O O . ALA A 1 298 ? 72.835 -23.813 -28.145 1.00 75.56 298 ALA A O 1
ATOM 2408 N N . GLN A 1 299 ? 71.300 -23.427 -29.747 1.00 74.06 299 GLN A N 1
ATOM 2409 C CA . GLN A 1 299 ? 71.482 -24.679 -30.489 1.00 74.06 299 GLN A CA 1
ATOM 2410 C C . GLN A 1 299 ? 72.326 -24.498 -31.757 1.00 74.06 299 GLN A C 1
ATOM 2412 O O . GLN A 1 299 ? 72.897 -25.483 -32.223 1.00 74.06 299 GLN A O 1
ATOM 2417 N N . ASP A 1 300 ? 72.392 -23.269 -32.272 1.00 69.81 300 ASP A N 1
ATOM 2418 C CA . ASP A 1 300 ? 73.332 -22.826 -33.309 1.00 69.81 300 ASP A CA 1
ATOM 2419 C C . ASP A 1 300 ? 74.697 -22.460 -32.696 1.00 69.81 300 ASP A C 1
ATOM 2421 O O . ASP A 1 300 ? 75.731 -22.763 -33.335 1.00 69.81 300 ASP A O 1
#

InterPro domains:
  IPR001425 Archaeal/bacterial/fungal rhodopsins [PF01036] (75-249)

Sequence (300 aa):
MTDSTPIDSNLQYLRTPIVQAMGTMLTALDWVGFIALSGTAATLAYRLFTFVPPNSDVLYFFGSSLTGKMQALIVQTGYREHGMISLYVNLFAGVAYYAKVCSHLSGDVNGEFNIVAYKYFDYLITCPLLTFDLLSTLNLPYKITYAIYVLVTLFSGFMAANSPKPGRYLWFGFGMIIFSYTWFNIICLVQVRFIQYFKKKVSNNSNTSKRMSMASKAGFRNKNVRNPLQTALSTYFCIWMAYPILWILLETNAISRLIMDKARFEMTELKVTKEDLLEDYKNEKQRMRELRRRAQAAQD

Nearest PDB structures (foldseek):
  8yel-assembly1_A  TM=8.703E-01  e=7.476E-10  Guillardia theta
  8yej-assembly1_A  TM=8.325E-01  e=4.909E-08  Guillardia theta CCMP2712
  8zaq-assembly1_C  TM=8.182E-01  e=1.028E-05  Hyphochytrium catenoides
  8zap-assembly1_B  TM=8.156E-01  e=1.980E-05  Hyphochytrium catenoides

Secondary structure (DSSP, 8-state):
--------HHHHHHHHHHHHHHHHHHHHHHHHHHHHHHHHHHHHHHHHHS-PPPSS----S--S---TTHHHHHHHHHHHHHHHHHHHHHHHHHHHHHHHHHHHHTT-TTHHHHHHHHHHHHHHHHHHHHHHHHHHHTT-S-HHHHHHHHHHHHHHHHHHHHSPTTHHHHHHHHHHHHHHHHHHHHHHHHHHHHHHHH---------------HHHHTTTTSHHHHHHHHHHHHHHHHHHHHHHHHHHHHHTTHHHHHHHHHHHHHHHHHHHHHHHHHHHHHHHHHHHHHHHHHHHTTT-

Foldseek 3Di:
DDDPDPDDPVVVVVVPPVVVVVLVVVLVVLVVLLCVLVVVLVVLVVCLVPDDDPPDDDQDDDDPDDDDPVSVVVSNVVVSVLSCLSSVLSVLSSVLSVQLNVLSVVVDPCSVVSNLVSVLVSQLPNVLSVQLSVCVVLVFPPSNVLSVLSNQLSVLQSCLVPDDPPVSVVSNVVSVVSCVVSLVVVVVRVVVSLCVLAVPPPPDDDPDDPPDDVSNVVVSNDPVNSVVVVVVVVVVSVVVVVVSVVVVCVVVVVVVVVVVVVVVVVVVVVVVVVVVVVVVVVVVVVVVVVVVVVVVVVVD

pLDDT: mean 73.44, std 19.1, range [29.41, 96.75]

Solvent-accessible surface area (backbone atoms only — not comparable to full-atom values): 16638 Å² total; per-residue (Å²): 140,78,89,75,74,80,76,63,72,70,61,58,66,66,55,45,61,59,54,48,50,48,51,51,50,53,46,51,51,31,49,51,48,20,52,53,26,41,49,50,21,52,52,47,47,51,51,64,72,68,57,72,79,74,98,59,97,70,84,60,94,69,81,85,91,65,75,86,64,63,46,59,56,54,35,54,51,49,54,50,53,61,59,42,52,63,31,50,37,26,41,48,46,14,52,30,26,46,53,37,41,53,38,65,74,65,68,46,97,56,34,74,60,51,43,52,48,37,55,47,55,31,45,51,55,37,50,20,50,52,45,29,50,52,27,54,76,67,68,47,82,63,34,66,60,54,18,49,47,46,31,53,22,45,50,23,45,47,50,17,73,74,40,60,87,70,58,18,58,53,30,38,50,54,17,49,53,48,41,51,56,52,50,52,52,51,52,54,51,51,50,53,49,51,48,66,59,62,59,75,76,79,82,74,87,70,102,64,80,89,78,71,52,67,57,68,76,67,56,54,74,37,68,84,52,44,52,60,50,51,50,52,51,50,50,53,57,51,57,63,59,46,52,65,53,50,50,53,38,58,76,68,41,48,59,62,48,54,52,50,51,51,52,51,48,55,54,49,52,55,49,51,57,50,51,53,54,51,48,51,52,50,53,51,54,48,52,54,52,51,52,51,52,54,54,52,66,72,75,111

Radius of gyration: 31.14 Å; Cα contacts (8 Å, |Δi|>4): 163; chains: 1; bounding box: 104×45×99 Å